Protein AF-A0A812XR56-F1 (afdb_monomer)

Sequence (295 aa):
PAEKQEEPEKKEDMKVDQEGEKKDGAAEEGGKEGDKKVEAQKEKEAKEEEEDNVDYLKELDEEIEKADNDVFEMEDVTDIGTGEPLFFNFGFEDWALLSLRFELHLLAHAFLHDCGDPERTGIYPDHLLFYYNRYYKKGLNPKNYGVEGVEARRELVALVRDSIVICPPKVIESMLSAELEDNDIFVKLTEEARRERLRRLDAGDESARLKFATGGAAAKAGAKAPVVIPGKGVGKGETVAQSLLQQQRQQQVRQQMQMATGAGGMPVRPWGPPPAAFGVPLAQQRAMMARQPWG

Nearest PDB structures (foldseek):
  8fky-assembly1_SS  TM=1.511E-01  e=8.562E+00  Homo sapiens

Foldseek 3Di:
DDDDDDDDDDDDDDDDDDDDDDDDDDDDDDPDPVVVVVVVVVVVVVVVVVVVVVVVVVVVVVVVVLLPDQLVPDPAQCCPPVNHGLCNVPDPLLVVLLCLLVLLQCLFVVCVVPPPDPVCNAAALVCVQVSSCVPVVDGDDLVQFVADDDCSSVVSQVSNCVFWDQDPVRHIDGPDDPDDPDSVVSVSSSSVLVSVLVVCVVVVNCVSDTDGDPDPDPPPPDDDDDDDDDDDDDDDDDDPVNVVVVVVVVVVVVVVVVVVPPDDDDDDDDDDDDDDDDDDDPPPVVVVVDDDDDD

Mean predicted aligned error: 20.46 Å

Radius of gyration: 39.61 Å; Cα contacts (8 Å, |Δi|>4): 154; chains: 1; bounding box: 82×95×98 Å

Organism: Symbiodinium pilosum (NCBI:txid2952)

Secondary structure (DSSP, 8-state):
------------------------------TTSSHHHHHHHHHHHHHHHHHHHHHHHHHHHHHHHHHHS-TTT-S-TT-SSSS--TTTT--HHHHHHHHHHHHHHHHHHHHHHH---TT--SB-GGGHHHHHHHHHSS---GGGGT--STTHHHHHHHTTTTTEEEETTTEEEESS-SS-S-SHHHHHHHHHHHHHHHHHHHTT-GGG-------------------------------HHHHHHHHHHHHHHHHHHHHTS----PPPPPP-PPPPPPPPPTTSSSSSS-S----

Solvent-accessible surface area (backbone atoms only — not comparable to full-atom values): 19356 Å² total; per-residue (Å²): 135,88,84,87,88,80,88,82,90,82,90,82,88,84,86,88,77,90,85,85,82,88,84,84,88,86,81,95,82,73,94,74,68,63,63,60,54,52,51,58,47,53,60,45,54,54,48,51,55,48,50,53,50,53,50,52,51,50,56,49,52,53,50,48,55,62,67,70,51,63,64,81,80,57,88,49,66,65,43,70,82,81,75,46,33,68,65,69,85,58,51,74,67,47,53,52,49,38,49,48,43,54,55,50,41,52,48,40,48,51,48,53,72,71,43,89,44,91,88,57,84,51,49,39,51,91,49,44,57,59,53,45,26,70,74,68,75,41,86,73,62,48,54,48,66,50,31,69,74,92,58,16,53,56,54,55,43,59,78,38,54,91,45,34,41,77,42,91,96,54,22,41,41,49,78,60,69,90,81,58,94,65,72,58,62,52,54,37,54,41,47,51,55,48,52,55,34,49,55,36,44,76,72,66,39,69,83,56,61,83,54,53,52,80,76,90,62,84,74,80,81,79,82,89,76,82,90,82,83,94,81,91,78,94,74,87,90,77,56,72,68,59,56,50,53,53,52,51,52,53,51,52,53,51,52,54,55,56,71,73,71,69,86,78,84,83,85,86,80,84,91,76,85,83,83,82,80,86,80,78,70,81,81,65,72,74,70,77,83,73,79,86,80,94,128

pLDDT: mean 72.11, std 23.44, range [27.34, 97.44]

Structure (mmCIF, N/CA/C/O backbone):
data_AF-A0A812XR56-F1
#
_entry.id   AF-A0A812XR56-F1
#
loop_
_atom_site.group_PDB
_atom_site.id
_atom_site.type_symbol
_atom_site.label_atom_id
_atom_site.label_alt_id
_atom_site.label_comp_id
_atom_site.label_asym_id
_atom_site.label_entity_id
_atom_site.label_seq_id
_atom_site.pdbx_PDB_ins_code
_atom_site.Cartn_x
_atom_site.Cartn_y
_atom_site.Cartn_z
_atom_site.occupancy
_atom_site.B_iso_or_equiv
_atom_site.auth_seq_id
_atom_site.auth_comp_id
_atom_site.auth_asym_id
_atom_site.auth_atom_id
_atom_site.pdbx_PDB_model_num
ATOM 1 N N . PRO A 1 1 ? -22.541 39.682 -52.373 1.00 37.91 1 PRO A N 1
ATOM 2 C CA . PRO A 1 1 ? -21.773 40.913 -52.058 1.00 37.91 1 PRO A CA 1
ATOM 3 C C . PRO A 1 1 ? -20.455 40.515 -51.363 1.00 37.91 1 PRO A C 1
ATOM 5 O O . PRO A 1 1 ? -20.509 40.096 -50.215 1.00 37.91 1 PRO A O 1
ATOM 8 N N . ALA A 1 2 ? -19.340 40.302 -52.083 1.00 34.22 2 ALA A N 1
ATOM 9 C CA . ALA A 1 2 ? -18.463 41.338 -52.682 1.00 34.22 2 ALA A CA 1
ATOM 10 C C . ALA A 1 2 ? -17.897 42.243 -51.559 1.00 34.22 2 ALA A C 1
ATOM 12 O O . ALA A 1 2 ? -18.701 42.718 -50.769 1.00 34.22 2 ALA A O 1
ATOM 13 N N . GLU A 1 3 ? -16.602 42.475 -51.316 1.00 37.53 3 GLU A N 1
ATOM 14 C CA . GLU A 1 3 ? -15.300 42.445 -52.025 1.00 37.53 3 GLU A CA 1
ATOM 15 C C . GLU A 1 3 ? -14.216 42.100 -50.962 1.00 37.53 3 GLU A C 1
ATOM 17 O O . GLU A 1 3 ? -14.468 42.287 -49.776 1.00 37.53 3 GLU A O 1
ATOM 22 N N . LYS A 1 4 ? -13.089 41.409 -51.196 1.00 35.25 4 LYS A N 1
ATOM 23 C CA . LYS A 1 4 ? -11.888 41.662 -52.025 1.00 35.25 4 LYS A CA 1
ATOM 24 C C . LYS A 1 4 ? -11.074 42.922 -51.647 1.00 35.25 4 LYS A C 1
ATOM 26 O O . LYS A 1 4 ? -11.650 43.990 -51.520 1.00 35.25 4 LYS A O 1
ATOM 31 N N . GLN A 1 5 ? -9.740 42.734 -51.644 1.00 30.91 5 GLN A N 1
ATOM 32 C CA . GLN A 1 5 ? -8.633 43.720 -51.728 1.00 30.91 5 GLN A CA 1
ATOM 33 C C . GLN A 1 5 ? -8.167 44.333 -50.388 1.00 30.91 5 GLN A C 1
ATOM 35 O O . GLN A 1 5 ? -8.983 44.579 -49.515 1.00 30.91 5 GLN A O 1
ATOM 40 N N . GLU A 1 6 ? -6.883 44.588 -50.110 1.00 33.78 6 GLU A N 1
ATOM 41 C CA . GLU A 1 6 ? -5.624 44.547 -50.878 1.00 33.78 6 GLU A CA 1
ATOM 42 C C . GLU A 1 6 ? -4.444 44.721 -49.887 1.00 33.78 6 GLU A C 1
ATOM 44 O O . GLU A 1 6 ? -4.596 45.402 -48.871 1.00 33.78 6 GLU A O 1
ATOM 49 N N . GLU A 1 7 ? -3.274 44.144 -50.185 1.00 36.84 7 GLU A N 1
ATOM 50 C CA . GLU A 1 7 ? -1.979 44.596 -49.637 1.00 36.84 7 GLU A CA 1
ATOM 51 C C . GLU A 1 7 ? -1.613 45.989 -50.184 1.00 36.84 7 GLU A C 1
ATOM 53 O O . GLU A 1 7 ? -2.115 46.397 -51.235 1.00 36.84 7 GLU A O 1
ATOM 58 N N . PRO A 1 8 ? -0.662 46.695 -49.545 1.00 38.81 8 PRO A N 1
ATOM 59 C CA . PRO A 1 8 ? 0.581 46.922 -50.289 1.00 38.81 8 PRO A CA 1
ATOM 60 C C . PRO A 1 8 ? 1.874 46.877 -49.455 1.00 38.81 8 PRO A C 1
ATOM 62 O O . PRO A 1 8 ? 1.950 47.367 -48.328 1.00 38.81 8 PRO A O 1
ATOM 65 N N . GLU A 1 9 ? 2.924 46.372 -50.105 1.00 32.66 9 GLU A N 1
ATOM 66 C CA . GLU A 1 9 ? 4.340 46.529 -49.764 1.00 32.66 9 GLU A CA 1
ATOM 67 C C . GLU A 1 9 ? 4.760 48.001 -49.588 1.00 32.66 9 GLU A C 1
ATOM 69 O O . GLU A 1 9 ? 4.360 48.877 -50.363 1.00 32.66 9 GLU A O 1
ATOM 74 N N . LYS A 1 10 ? 5.710 48.257 -48.677 1.00 33.47 10 LYS A N 1
ATOM 75 C CA . LYS A 1 10 ? 6.698 49.333 -48.844 1.00 33.47 10 LYS A CA 1
ATOM 76 C C . LYS A 1 10 ? 8.054 48.960 -48.245 1.00 33.47 10 LYS A C 1
ATOM 78 O O . LYS A 1 10 ? 8.165 48.548 -47.097 1.00 33.47 10 LYS A O 1
ATOM 83 N N . LYS A 1 11 ? 9.053 49.143 -49.104 1.00 29.11 11 LYS A N 1
ATOM 84 C CA . LYS A 1 11 ? 10.499 49.005 -48.938 1.00 29.11 11 LYS A CA 1
ATOM 85 C C . LYS A 1 11 ? 11.054 50.016 -47.931 1.00 29.11 11 LYS A C 1
ATOM 87 O O . LYS A 1 11 ? 10.677 51.183 -48.004 1.00 29.11 11 LYS A O 1
ATOM 92 N N . GLU A 1 12 ? 12.040 49.605 -47.140 1.00 33.38 12 GLU A N 1
ATOM 93 C CA . GLU A 1 12 ? 13.138 50.486 -46.736 1.00 33.38 12 GLU A CA 1
ATOM 94 C C . GLU A 1 12 ? 14.472 49.773 -46.974 1.00 33.38 12 GLU A C 1
ATOM 96 O O . GLU A 1 12 ? 14.746 48.697 -46.445 1.00 33.38 12 GLU A O 1
ATOM 101 N N . ASP A 1 13 ? 15.261 50.393 -47.846 1.00 29.64 13 ASP A N 1
ATOM 102 C CA . ASP A 1 13 ? 16.655 50.105 -48.125 1.00 29.64 13 ASP A CA 1
ATOM 103 C C . ASP A 1 13 ? 17.532 50.541 -46.941 1.00 29.64 13 ASP A C 1
ATOM 105 O O . ASP A 1 13 ? 17.429 51.681 -46.486 1.00 29.64 13 ASP A O 1
ATOM 109 N N . MET A 1 14 ? 18.509 49.723 -46.537 1.00 30.83 14 MET A N 1
ATOM 110 C CA . MET A 1 14 ? 19.795 50.283 -46.122 1.00 30.83 14 MET A CA 1
ATOM 111 C C . MET A 1 14 ? 20.960 49.374 -46.526 1.00 30.83 14 MET A C 1
ATOM 113 O O . MET A 1 14 ? 20.986 48.172 -46.282 1.00 30.83 14 MET A O 1
ATOM 117 N N . LYS A 1 15 ? 21.876 50.023 -47.237 1.00 34.44 15 LYS A N 1
ATOM 118 C CA . LYS A 1 15 ? 23.042 49.555 -47.988 1.00 34.44 15 LYS A CA 1
ATOM 119 C C . LYS A 1 15 ? 24.278 49.434 -47.077 1.00 34.44 15 LYS A C 1
ATOM 121 O O . LYS A 1 15 ? 24.243 50.000 -45.988 1.00 34.44 15 LYS A O 1
ATOM 126 N N . VAL A 1 16 ? 25.345 48.813 -47.613 1.00 30.03 16 VAL A N 1
ATOM 127 C CA . VAL A 1 16 ? 26.803 48.854 -47.273 1.00 30.03 16 VAL A CA 1
ATOM 128 C C . VAL A 1 16 ? 27.341 47.435 -47.030 1.00 30.03 16 VAL A C 1
ATOM 130 O O . VAL A 1 16 ? 26.792 46.736 -46.190 1.00 30.03 16 VAL A O 1
ATOM 133 N N . ASP A 1 17 ? 28.417 46.904 -47.616 1.00 32.50 17 ASP A N 1
ATOM 134 C CA . ASP A 1 17 ? 29.275 47.130 -48.799 1.00 32.50 17 ASP A CA 1
ATOM 135 C C . ASP A 1 17 ? 30.065 45.793 -48.954 1.00 32.50 17 ASP A C 1
ATOM 137 O O . ASP A 1 17 ? 30.386 45.153 -47.953 1.00 32.50 17 ASP A O 1
ATOM 141 N N . GLN A 1 18 ? 30.125 45.166 -50.140 1.00 29.34 18 GLN A N 1
ATOM 142 C CA . GLN A 1 18 ? 31.347 44.913 -50.949 1.00 29.34 18 GLN A CA 1
ATOM 143 C C . GLN A 1 18 ? 32.686 45.019 -50.177 1.00 29.34 18 GLN A C 1
ATOM 145 O O . GLN A 1 18 ? 32.925 46.001 -49.493 1.00 29.34 18 GLN A O 1
ATOM 150 N N . GLU A 1 19 ? 33.617 44.059 -50.205 1.00 29.70 19 GLU A N 1
ATOM 151 C CA . GLU A 1 19 ? 34.391 43.579 -51.362 1.00 29.70 19 GLU A CA 1
ATOM 152 C C . GLU A 1 19 ? 35.331 42.431 -50.910 1.00 29.70 19 GLU A C 1
ATOM 154 O O . GLU A 1 19 ? 35.754 42.393 -49.754 1.00 29.70 19 GLU A O 1
ATOM 159 N N . GLY A 1 20 ? 35.711 41.522 -51.815 1.00 27.34 20 GLY A N 1
ATOM 160 C CA . GLY A 1 20 ? 36.730 40.500 -51.542 1.00 27.34 20 GLY A CA 1
ATOM 161 C C . GLY A 1 20 ? 36.900 39.501 -52.687 1.00 27.34 20 GLY A C 1
ATOM 162 O O . GLY A 1 20 ? 36.159 38.534 -52.801 1.00 27.34 20 GLY A O 1
ATOM 163 N N . GLU A 1 21 ? 37.858 39.797 -53.554 1.00 32.06 21 GLU A N 1
ATOM 164 C CA . GLU A 1 21 ? 38.076 39.298 -54.912 1.00 32.06 21 GLU A CA 1
ATOM 165 C C . GLU A 1 21 ? 38.640 37.861 -55.038 1.00 32.06 21 GLU A C 1
ATOM 167 O O . GLU A 1 21 ? 39.231 37.293 -54.123 1.00 32.06 21 GLU A O 1
ATOM 172 N N . LYS A 1 22 ? 38.465 37.318 -56.250 1.00 34.84 22 LYS A N 1
ATOM 173 C CA . LYS A 1 22 ? 38.869 36.012 -56.800 1.00 34.84 22 LYS A CA 1
ATOM 174 C C . LYS A 1 22 ? 40.355 35.649 -56.648 1.00 34.84 22 LYS A C 1
ATOM 176 O O . LYS A 1 22 ? 41.229 36.504 -56.773 1.00 34.84 22 LYS A O 1
ATOM 181 N N . LYS A 1 23 ? 40.641 34.337 -56.684 1.00 31.22 23 LYS A N 1
ATOM 182 C CA . LYS A 1 23 ? 41.732 33.811 -57.525 1.00 31.22 23 LYS A CA 1
ATOM 183 C C . LYS A 1 23 ? 41.494 32.371 -57.989 1.00 31.22 23 LYS A C 1
ATOM 185 O O . LYS A 1 23 ? 41.204 31.488 -57.189 1.00 31.22 23 LYS A O 1
ATOM 190 N N . ASP A 1 24 ? 41.624 32.196 -59.300 1.00 31.41 24 ASP A N 1
ATOM 191 C CA . ASP A 1 24 ? 41.478 30.967 -60.075 1.00 31.41 24 ASP A CA 1
ATOM 192 C C . ASP A 1 24 ? 42.626 29.957 -59.875 1.00 31.41 24 ASP A C 1
ATOM 194 O O . ASP A 1 24 ? 43.788 30.345 -59.771 1.00 31.41 24 ASP A O 1
ATOM 198 N N . GLY A 1 25 ? 42.267 28.667 -59.951 1.00 29.70 25 GLY A N 1
ATOM 199 C CA . GLY A 1 25 ? 42.902 27.648 -60.802 1.00 29.70 25 GLY A CA 1
ATOM 200 C C . GLY A 1 25 ? 44.244 27.024 -60.391 1.00 29.70 25 GLY A C 1
ATOM 201 O O . GLY A 1 25 ? 45.277 27.677 -60.478 1.00 29.70 25 GLY A O 1
ATOM 202 N N . ALA A 1 26 ? 44.240 25.711 -60.106 1.00 28.66 26 ALA A N 1
ATOM 203 C CA . ALA A 1 26 ? 45.053 24.685 -60.795 1.00 28.66 26 ALA A CA 1
ATOM 204 C C . ALA A 1 26 ? 44.990 23.305 -60.097 1.00 28.66 26 ALA A C 1
ATOM 206 O O . ALA A 1 26 ? 44.944 23.227 -58.874 1.00 28.66 26 ALA A O 1
ATOM 207 N N . ALA A 1 27 ? 45.129 22.256 -60.918 1.00 30.61 27 ALA A N 1
ATOM 208 C CA . ALA A 1 27 ? 45.508 20.871 -60.603 1.00 30.61 27 ALA A CA 1
ATOM 209 C C . ALA A 1 27 ? 44.401 19.890 -60.162 1.00 30.61 27 ALA A C 1
ATOM 211 O O . ALA A 1 27 ? 44.170 19.611 -58.989 1.00 30.61 27 ALA A O 1
ATOM 212 N N . GLU A 1 28 ? 43.788 19.297 -61.183 1.00 43.34 28 GLU A N 1
ATOM 213 C CA . GLU A 1 28 ? 43.235 17.947 -61.190 1.00 43.34 28 GLU A CA 1
ATOM 214 C C . GLU A 1 28 ? 44.384 16.923 -61.050 1.00 43.34 28 GLU A C 1
ATOM 216 O O . GLU A 1 28 ? 45.187 16.782 -61.964 1.00 43.34 28 GLU A O 1
ATOM 221 N N . GLU A 1 29 ? 44.489 16.247 -59.901 1.00 42.03 29 GLU A N 1
ATOM 222 C CA . GLU A 1 29 ? 44.999 14.869 -59.750 1.00 42.03 29 GLU A CA 1
ATOM 223 C C . GLU A 1 29 ? 44.806 14.419 -58.285 1.00 42.03 29 GLU A C 1
ATOM 225 O O . GLU A 1 29 ? 45.402 14.980 -57.369 1.00 42.03 29 GLU A O 1
ATOM 230 N N . GLY A 1 30 ? 43.938 13.426 -58.042 1.00 36.16 30 GLY A N 1
ATOM 231 C CA . GLY A 1 30 ? 43.697 12.875 -56.692 1.00 36.16 30 GLY A CA 1
ATOM 232 C C . GLY A 1 30 ? 42.292 12.318 -56.409 1.00 36.16 30 GLY A C 1
ATOM 233 O O . GLY A 1 30 ? 41.922 12.132 -55.255 1.00 36.16 30 GLY A O 1
ATOM 234 N N . GLY A 1 31 ? 41.469 12.057 -57.428 1.00 44.69 31 GLY A N 1
ATOM 235 C CA . GLY A 1 31 ? 40.047 11.707 -57.275 1.00 44.69 31 GLY A CA 1
ATOM 236 C C . GLY A 1 31 ? 39.708 10.233 -57.001 1.00 44.69 31 GLY A C 1
ATOM 237 O O . GLY A 1 31 ? 38.703 9.762 -57.516 1.00 44.69 31 GLY A O 1
ATOM 238 N N . LYS A 1 32 ? 40.515 9.459 -56.258 1.00 45.75 32 LYS A N 1
ATOM 239 C CA . LYS A 1 32 ? 40.195 8.024 -56.033 1.00 45.75 32 LYS A CA 1
ATOM 240 C C . LYS A 1 32 ? 40.401 7.468 -54.623 1.00 45.75 32 LYS A C 1
ATOM 242 O O . LYS A 1 32 ? 40.011 6.330 -54.373 1.00 45.75 32 LYS A O 1
ATOM 247 N N . GLU A 1 33 ? 40.967 8.247 -53.704 1.00 40.12 33 GLU A N 1
ATOM 248 C CA . GLU A 1 33 ? 41.294 7.776 -52.345 1.00 40.12 33 GLU A CA 1
ATOM 249 C C . GLU A 1 33 ? 40.442 8.444 -51.245 1.00 40.12 33 GLU A C 1
ATOM 251 O O . GLU A 1 33 ? 40.258 7.872 -50.174 1.00 40.12 33 GLU A O 1
ATOM 256 N N . GLY A 1 34 ? 39.840 9.608 -51.529 1.00 38.69 34 GLY A N 1
ATOM 257 C CA . GLY A 1 34 ? 38.920 10.303 -50.616 1.00 38.69 34 GLY A CA 1
ATOM 258 C C . GLY A 1 34 ? 37.500 9.722 -50.586 1.00 38.69 34 GLY A C 1
ATOM 259 O O . GLY A 1 34 ? 36.909 9.632 -49.516 1.00 38.69 34 GLY A O 1
ATOM 260 N N . ASP A 1 35 ? 36.986 9.255 -51.727 1.00 48.25 35 ASP A N 1
ATOM 261 C CA . ASP A 1 35 ? 35.608 8.747 -51.870 1.00 48.25 35 ASP A CA 1
ATOM 262 C C . ASP A 1 35 ? 35.389 7.434 -51.093 1.00 48.25 35 ASP A C 1
ATOM 264 O O . ASP A 1 35 ? 34.446 7.286 -50.319 1.00 48.25 35 ASP A O 1
ATOM 268 N N . LYS A 1 36 ? 36.370 6.520 -51.159 1.00 52.16 36 LYS A N 1
ATOM 269 C CA . LYS A 1 36 ? 36.365 5.263 -50.388 1.00 52.16 36 LYS A CA 1
ATOM 270 C C . LYS A 1 36 ? 36.395 5.467 -48.876 1.00 52.16 36 LYS A C 1
ATOM 272 O O . LYS A 1 36 ? 35.918 4.609 -48.141 1.00 52.16 36 LYS A O 1
ATOM 277 N N . LYS A 1 37 ? 36.994 6.559 -48.394 1.00 53.69 37 LYS A N 1
ATOM 278 C CA . LYS A 1 37 ? 37.095 6.840 -46.956 1.00 53.69 37 LYS A CA 1
ATOM 279 C C . LYS A 1 37 ? 35.783 7.398 -46.402 1.00 53.69 37 LYS A C 1
ATOM 281 O O . LYS A 1 37 ? 35.457 7.113 -45.256 1.00 53.69 37 LYS A O 1
ATOM 286 N N . VAL A 1 38 ? 35.033 8.139 -47.220 1.00 58.12 38 VAL A N 1
ATOM 287 C CA . VAL A 1 38 ? 33.712 8.672 -46.866 1.00 58.12 38 VAL A CA 1
ATOM 288 C C . VAL A 1 38 ? 32.641 7.581 -46.957 1.00 58.12 38 VAL A C 1
ATOM 290 O O . VAL A 1 38 ? 31.853 7.458 -46.025 1.00 58.12 38 VAL A O 1
ATOM 293 N N . GLU A 1 39 ? 32.655 6.725 -47.988 1.00 60.69 39 GLU A N 1
ATOM 294 C CA . GLU A 1 39 ? 31.758 5.554 -48.049 1.00 60.69 39 GLU A CA 1
ATOM 295 C C . GLU A 1 39 ? 32.000 4.580 -46.889 1.00 60.69 39 GLU A C 1
ATOM 297 O O . GLU A 1 39 ? 31.051 4.188 -46.217 1.00 60.69 39 GLU A O 1
ATOM 302 N N . ALA A 1 40 ? 33.261 4.256 -46.579 1.00 60.72 40 ALA A N 1
ATOM 303 C CA . ALA A 1 40 ? 33.587 3.349 -45.475 1.00 60.72 40 ALA A CA 1
ATOM 304 C C . ALA A 1 40 ? 33.258 3.922 -44.085 1.00 60.72 40 ALA A C 1
ATOM 306 O O . ALA A 1 40 ? 33.132 3.160 -43.128 1.00 60.72 40 ALA A O 1
ATOM 307 N N . GLN A 1 41 ? 33.157 5.247 -43.946 1.00 62.31 41 GLN A N 1
ATOM 308 C CA . GLN A 1 41 ? 32.727 5.888 -42.703 1.00 62.31 41 GLN A CA 1
ATOM 309 C C . GLN A 1 41 ? 31.198 5.888 -42.586 1.00 62.31 41 GLN A C 1
ATOM 311 O O . GLN A 1 41 ? 30.673 5.537 -41.536 1.00 62.31 41 GLN A O 1
ATOM 316 N N . LYS A 1 42 ? 30.489 6.155 -43.687 1.00 66.06 42 LYS A N 1
ATOM 317 C CA . LYS A 1 42 ? 29.022 6.109 -43.748 1.00 66.06 42 LYS A CA 1
ATOM 318 C C . LYS A 1 42 ? 28.462 4.697 -43.550 1.00 66.06 42 LYS A C 1
ATOM 320 O O . LYS A 1 42 ? 27.429 4.521 -42.924 1.00 66.06 42 LYS A O 1
ATOM 325 N N . GLU A 1 43 ? 29.162 3.687 -44.062 1.00 65.62 43 GLU A N 1
ATOM 326 C CA . GLU A 1 43 ? 28.803 2.272 -43.906 1.00 65.62 43 GLU A CA 1
ATOM 327 C C . GLU A 1 43 ? 29.122 1.733 -42.497 1.00 65.62 43 GLU A C 1
ATOM 329 O O . GLU A 1 43 ? 28.548 0.733 -42.073 1.00 65.62 43 GLU A O 1
ATOM 334 N N . LYS A 1 44 ? 30.026 2.393 -41.758 1.00 65.25 44 LYS A N 1
ATOM 335 C CA . LYS A 1 44 ? 30.276 2.113 -40.336 1.00 65.25 44 LYS A CA 1
ATOM 336 C C . LYS A 1 44 ? 29.239 2.771 -39.434 1.00 65.25 44 LYS A C 1
ATOM 338 O O . LYS A 1 44 ? 28.693 2.076 -38.594 1.00 65.25 44 LYS A O 1
ATOM 343 N N . GLU A 1 45 ? 28.931 4.048 -39.660 1.00 63.56 45 GLU A N 1
ATOM 344 C CA . GLU A 1 45 ? 27.877 4.763 -38.922 1.00 63.56 45 GLU A CA 1
ATOM 345 C C . GLU A 1 45 ? 26.507 4.093 -39.122 1.00 63.56 45 GLU A C 1
ATOM 347 O O . GLU A 1 45 ? 25.783 3.891 -38.158 1.00 63.56 45 GLU A O 1
ATOM 352 N N . ALA A 1 46 ? 26.189 3.637 -40.341 1.00 70.31 46 ALA A N 1
ATOM 353 C CA . ALA A 1 46 ? 24.951 2.897 -40.600 1.00 70.31 46 ALA A CA 1
ATOM 354 C C . ALA A 1 46 ? 24.897 1.525 -39.899 1.00 70.31 46 ALA A C 1
ATOM 356 O O . ALA A 1 46 ? 23.814 1.069 -39.552 1.00 70.31 46 ALA A O 1
ATOM 357 N N . LYS A 1 47 ? 26.044 0.862 -39.693 1.00 68.88 47 LYS A N 1
ATOM 358 C CA . LYS A 1 47 ? 26.112 -0.411 -38.956 1.00 68.88 47 LYS A CA 1
ATOM 359 C C . LYS A 1 47 ? 26.043 -0.218 -37.445 1.00 68.88 47 LYS A C 1
ATOM 361 O O . LYS A 1 47 ? 25.415 -1.039 -36.795 1.00 68.88 47 LYS A O 1
ATOM 366 N N . GLU A 1 48 ? 26.657 0.839 -36.913 1.00 65.31 48 GLU A N 1
ATOM 367 C CA . GLU A 1 48 ? 26.512 1.220 -35.500 1.00 65.31 48 GLU A CA 1
ATOM 368 C C . GLU A 1 48 ? 25.058 1.613 -35.194 1.00 65.31 48 GLU A C 1
ATOM 370 O O . GLU A 1 48 ? 24.487 1.074 -34.257 1.00 65.31 48 GLU A O 1
ATOM 375 N N . GLU A 1 49 ? 24.401 2.428 -36.032 1.00 69.00 49 GLU A N 1
ATOM 376 C CA . GLU A 1 49 ? 22.971 2.745 -35.855 1.00 69.00 49 GLU A CA 1
ATOM 377 C C . GLU A 1 49 ? 22.062 1.506 -35.966 1.00 69.00 49 GLU A C 1
ATOM 379 O O . GLU A 1 49 ? 21.030 1.432 -35.297 1.00 69.00 49 GLU A O 1
ATOM 384 N N . GLU A 1 50 ? 22.395 0.532 -36.818 1.00 70.25 50 GLU A N 1
ATOM 385 C CA . GLU A 1 50 ? 21.627 -0.713 -36.945 1.00 70.25 50 GLU A CA 1
ATOM 386 C C . GLU A 1 50 ? 21.853 -1.648 -35.743 1.00 70.25 50 GLU A C 1
ATOM 388 O O . GLU A 1 50 ? 20.885 -2.215 -35.237 1.00 70.25 50 GLU A O 1
ATOM 393 N N . GLU A 1 51 ? 23.087 -1.770 -35.234 1.00 69.06 51 GLU A N 1
ATOM 394 C CA . GLU A 1 51 ? 23.382 -2.506 -33.994 1.00 69.06 51 GLU A CA 1
ATOM 395 C C . GLU A 1 51 ? 22.709 -1.863 -32.774 1.00 69.06 51 GLU A C 1
ATOM 397 O O . GLU A 1 51 ? 22.049 -2.580 -32.021 1.00 69.06 51 GLU A O 1
ATOM 402 N N . ASP A 1 52 ? 22.785 -0.538 -32.624 1.00 67.31 52 ASP A N 1
ATOM 403 C CA . ASP A 1 52 ? 22.153 0.203 -31.524 1.00 67.31 52 ASP A CA 1
ATOM 404 C C . ASP A 1 52 ? 20.619 0.047 -31.543 1.00 67.31 52 ASP A C 1
ATOM 406 O O . ASP A 1 52 ? 19.988 -0.139 -30.502 1.00 67.31 52 ASP A O 1
ATOM 410 N N . ASN A 1 53 ? 19.995 0.056 -32.729 1.00 75.50 53 ASN A N 1
ATOM 411 C CA . ASN A 1 53 ? 18.555 -0.195 -32.859 1.00 75.50 53 ASN A CA 1
ATOM 412 C C . ASN A 1 53 ? 18.174 -1.644 -32.519 1.00 75.50 53 ASN A C 1
ATOM 414 O O . ASN A 1 53 ? 17.115 -1.878 -31.938 1.00 75.50 53 ASN A O 1
ATOM 418 N N . VAL A 1 54 ? 19.001 -2.627 -32.891 1.00 76.38 54 VAL A N 1
ATOM 419 C CA . VAL A 1 54 ? 18.760 -4.041 -32.561 1.00 76.38 54 VAL A CA 1
ATOM 420 C C . VAL A 1 54 ? 18.924 -4.294 -31.062 1.00 76.38 54 VAL A C 1
ATOM 422 O O . VAL A 1 54 ? 18.191 -5.115 -30.514 1.00 76.38 54 VAL A O 1
ATOM 425 N N . ASP A 1 55 ? 19.859 -3.611 -30.404 1.00 80.38 55 ASP A N 1
ATOM 426 C CA . ASP A 1 55 ? 20.044 -3.687 -28.953 1.00 80.38 55 ASP A CA 1
ATOM 427 C C . ASP A 1 55 ? 18.840 -3.088 -28.213 1.00 80.38 55 ASP A C 1
ATOM 429 O O . ASP A 1 55 ? 18.231 -3.752 -27.378 1.00 80.38 55 ASP A O 1
ATOM 433 N N . TYR A 1 56 ? 18.392 -1.901 -28.636 1.00 77.50 56 TYR A N 1
ATOM 434 C CA . TYR A 1 56 ? 17.210 -1.245 -28.074 1.00 77.50 56 TYR A CA 1
ATOM 435 C C . TYR A 1 56 ? 15.924 -2.067 -28.242 1.00 77.50 56 TYR A C 1
ATOM 437 O O . TYR A 1 56 ? 15.104 -2.145 -27.330 1.00 77.50 56 TYR A O 1
ATOM 445 N N . LEU A 1 57 ? 15.732 -2.705 -29.403 1.00 79.94 57 LEU A N 1
ATOM 446 C CA . LEU A 1 57 ? 14.573 -3.570 -29.635 1.00 79.94 57 LEU A CA 1
ATOM 447 C C . LEU A 1 57 ? 14.583 -4.807 -28.733 1.00 79.94 57 LEU A C 1
ATOM 449 O O . LEU A 1 57 ? 13.528 -5.197 -28.249 1.00 79.94 57 LEU A O 1
ATOM 453 N N . LYS A 1 58 ? 15.754 -5.402 -28.476 1.00 80.00 58 LYS A N 1
ATOM 454 C CA . LYS A 1 58 ? 15.865 -6.539 -27.551 1.00 80.00 58 LYS A CA 1
ATOM 455 C C . LYS A 1 58 ? 15.591 -6.128 -26.112 1.00 80.00 58 LYS A C 1
ATOM 457 O O . LYS A 1 58 ? 14.871 -6.838 -25.424 1.00 80.00 58 LYS A O 1
ATOM 462 N N . GLU A 1 59 ? 16.132 -4.993 -25.675 1.00 77.06 59 GLU A N 1
ATOM 463 C CA . GLU A 1 59 ? 15.871 -4.463 -24.334 1.00 77.06 59 GLU A CA 1
ATOM 464 C C . GLU A 1 59 ? 14.371 -4.193 -24.140 1.00 77.06 59 GLU A C 1
ATOM 466 O O . GLU A 1 59 ? 13.791 -4.581 -23.127 1.00 77.06 59 GLU A O 1
ATOM 471 N N . LEU A 1 60 ? 13.713 -3.626 -25.157 1.00 75.62 60 LEU A N 1
ATOM 472 C CA . LEU A 1 60 ? 12.272 -3.392 -25.141 1.00 75.62 60 LEU A CA 1
ATOM 473 C C . LEU A 1 60 ? 11.458 -4.697 -25.134 1.00 75.62 60 LEU A C 1
ATOM 475 O O . LEU A 1 60 ? 10.483 -4.795 -24.391 1.00 75.62 60 LEU A O 1
ATOM 479 N N . ASP A 1 61 ? 11.843 -5.695 -25.932 1.00 75.69 61 ASP A N 1
ATOM 480 C CA . ASP A 1 61 ? 11.183 -7.007 -25.948 1.00 75.69 61 ASP A CA 1
ATOM 481 C C . ASP A 1 61 ? 11.308 -7.704 -24.577 1.00 75.69 61 ASP A C 1
ATOM 483 O O . ASP A 1 61 ? 10.317 -8.214 -24.052 1.00 75.69 61 ASP A O 1
ATOM 487 N N . GLU A 1 62 ? 12.485 -7.656 -23.943 1.00 76.06 62 GLU A N 1
ATOM 488 C CA . GLU A 1 62 ? 12.703 -8.194 -22.592 1.00 76.06 62 GLU A CA 1
ATOM 489 C C . GLU A 1 62 ? 11.875 -7.452 -21.526 1.00 76.06 62 GLU A C 1
ATOM 491 O O . GLU A 1 62 ? 11.340 -8.073 -20.603 1.00 76.06 62 GLU A O 1
ATOM 496 N N . GLU A 1 63 ? 11.729 -6.128 -21.637 1.00 71.44 63 GLU A N 1
ATOM 497 C CA . GLU A 1 63 ? 10.862 -5.343 -20.750 1.00 71.44 63 GLU A CA 1
ATOM 498 C C . GLU A 1 63 ? 9.379 -5.693 -20.918 1.00 71.44 63 GLU A C 1
ATOM 500 O O . GLU A 1 63 ? 8.657 -5.792 -19.919 1.00 71.44 63 GLU A O 1
ATOM 505 N N . ILE A 1 64 ? 8.927 -5.916 -22.156 1.00 72.06 64 ILE A N 1
ATOM 506 C CA . ILE A 1 64 ? 7.550 -6.329 -22.455 1.00 72.06 64 ILE A CA 1
ATOM 507 C C . ILE A 1 64 ? 7.279 -7.716 -21.870 1.00 72.06 64 ILE A C 1
ATOM 509 O O . ILE A 1 64 ? 6.288 -7.887 -21.162 1.00 72.06 64 ILE A O 1
ATOM 513 N N . GLU A 1 65 ? 8.176 -8.684 -22.072 1.00 73.31 65 GLU A N 1
ATOM 514 C CA . GLU A 1 65 ? 8.033 -10.023 -21.488 1.00 73.31 65 GLU A CA 1
ATOM 515 C C . GLU A 1 65 ? 7.990 -9.971 -19.950 1.00 73.31 65 GLU A C 1
ATOM 517 O O . GLU A 1 65 ? 7.143 -10.610 -19.320 1.00 73.31 65 GLU A O 1
ATOM 522 N N . LYS A 1 66 ? 8.837 -9.147 -19.315 1.00 70.31 66 LYS A N 1
ATOM 523 C CA . LYS A 1 66 ? 8.802 -8.939 -17.855 1.00 70.31 66 LYS A CA 1
ATOM 524 C C . LYS A 1 66 ? 7.486 -8.317 -17.379 1.00 70.31 66 LYS A C 1
ATOM 526 O O . LYS A 1 66 ? 7.032 -8.634 -16.272 1.00 70.31 66 LYS A O 1
ATOM 531 N N . ALA A 1 67 ? 6.899 -7.419 -18.169 1.00 69.38 67 ALA A N 1
ATOM 532 C CA . ALA A 1 67 ? 5.637 -6.758 -17.855 1.00 69.38 67 ALA A CA 1
ATOM 533 C C . ALA A 1 67 ? 4.424 -7.685 -18.031 1.00 69.38 67 ALA A C 1
ATOM 535 O O . ALA A 1 67 ? 3.496 -7.608 -17.220 1.00 69.38 67 ALA A O 1
ATOM 536 N N . ASP A 1 68 ? 4.463 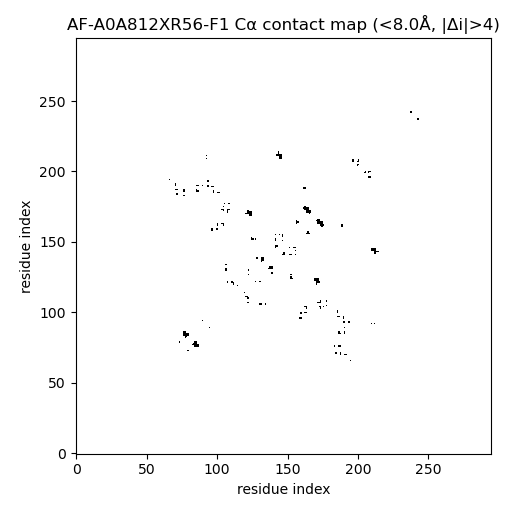-8.568 -19.032 1.00 70.81 68 ASP A N 1
ATOM 537 C CA . ASP A 1 68 ? 3.401 -9.528 -19.352 1.00 70.81 68 ASP A CA 1
ATOM 538 C C . ASP A 1 68 ? 3.401 -10.765 -18.438 1.00 70.81 68 ASP A C 1
ATOM 540 O O . ASP A 1 68 ? 2.381 -11.448 -18.330 1.00 70.81 68 ASP A O 1
ATOM 544 N N . ASN A 1 69 ? 4.502 -11.037 -17.729 1.00 80.50 69 ASN A N 1
ATOM 545 C CA . ASN A 1 69 ? 4.552 -12.103 -16.727 1.00 80.50 69 ASN A CA 1
ATOM 546 C C . ASN A 1 69 ? 3.538 -11.861 -15.597 1.00 80.50 69 ASN A C 1
ATOM 548 O O . ASN A 1 69 ? 3.622 -10.850 -14.887 1.00 80.50 69 ASN A O 1
ATOM 552 N N . ASP A 1 70 ? 2.629 -12.821 -15.386 1.00 86.81 70 ASP A N 1
ATOM 553 C CA . ASP A 1 70 ? 1.650 -12.782 -14.297 1.00 86.81 70 ASP A CA 1
ATOM 554 C C . ASP A 1 70 ? 2.352 -12.912 -12.936 1.00 86.81 70 ASP A C 1
ATOM 556 O O . ASP A 1 70 ? 2.943 -13.936 -12.584 1.00 86.81 70 ASP A O 1
ATOM 560 N N . VAL A 1 71 ? 2.262 -11.841 -12.149 1.00 90.31 71 VAL A N 1
ATOM 561 C CA . VAL A 1 71 ? 2.875 -11.710 -10.824 1.00 90.31 71 VAL A CA 1
ATOM 562 C C . VAL A 1 71 ? 2.353 -12.766 -9.840 1.00 90.31 71 VAL A C 1
ATOM 564 O O . VAL A 1 71 ? 3.068 -13.165 -8.917 1.00 90.31 71 VAL A O 1
ATOM 567 N N . PHE A 1 72 ? 1.110 -13.225 -10.003 1.00 90.31 72 PHE A N 1
ATOM 568 C CA . PHE A 1 7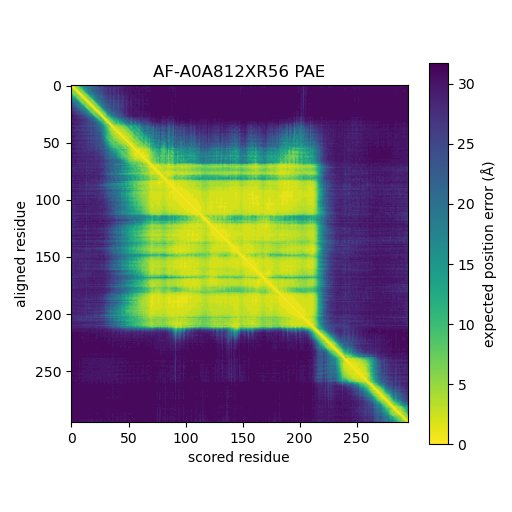2 ? 0.482 -14.141 -9.053 1.00 90.31 72 PHE A CA 1
ATOM 569 C C . PHE A 1 72 ? 0.834 -15.606 -9.301 1.00 90.31 72 PHE A C 1
ATOM 571 O O . PHE A 1 72 ? 0.889 -16.369 -8.332 1.00 90.31 72 PHE A O 1
ATOM 578 N N . GLU A 1 73 ? 1.132 -15.975 -10.548 1.00 89.19 73 GLU A N 1
ATOM 579 C CA . GLU A 1 73 ? 1.533 -17.336 -10.933 1.00 89.19 73 GLU A CA 1
ATOM 580 C C . GLU A 1 73 ? 2.971 -17.681 -10.514 1.00 89.19 73 GLU A C 1
ATOM 582 O O . GLU A 1 73 ? 3.348 -18.850 -10.479 1.00 89.19 73 GLU A O 1
ATOM 587 N N . MET A 1 74 ? 3.773 -16.682 -10.145 1.00 86.81 74 MET A N 1
ATOM 588 C CA . MET A 1 74 ? 5.166 -16.869 -9.743 1.00 86.81 74 MET A CA 1
ATOM 589 C C . MET A 1 74 ? 5.302 -17.603 -8.402 1.00 86.81 74 MET A C 1
ATOM 591 O O . MET A 1 74 ? 4.761 -17.154 -7.392 1.00 86.81 74 MET A O 1
ATOM 595 N N . GLU A 1 75 ? 6.061 -18.699 -8.363 1.00 87.00 75 GLU A N 1
ATOM 596 C CA . GLU A 1 75 ? 6.276 -19.481 -7.133 1.00 87.00 75 GLU A CA 1
ATOM 597 C C . GLU A 1 75 ? 7.332 -18.867 -6.198 1.00 87.00 75 GLU A C 1
ATOM 599 O O . GLU A 1 75 ? 7.139 -18.887 -4.987 1.00 87.00 75 GLU A O 1
ATOM 604 N N . ASP A 1 76 ? 8.416 -18.297 -6.738 1.00 90.25 76 ASP A N 1
ATOM 605 C CA . ASP A 1 76 ? 9.519 -17.717 -5.958 1.00 90.25 76 ASP A CA 1
ATOM 606 C C . ASP A 1 76 ? 9.661 -16.217 -6.240 1.00 90.25 76 ASP A C 1
ATOM 608 O O . ASP A 1 76 ? 10.054 -15.797 -7.326 1.00 90.25 76 ASP A O 1
ATOM 612 N N . VAL A 1 77 ? 9.370 -15.379 -5.244 1.00 92.44 77 VAL A N 1
ATOM 613 C CA . VAL A 1 77 ? 9.502 -13.917 -5.374 1.00 92.44 77 VAL A CA 1
ATOM 614 C C . VAL A 1 77 ? 10.955 -13.434 -5.399 1.00 92.44 77 VAL A C 1
ATOM 616 O O . VAL A 1 77 ? 11.199 -12.244 -5.610 1.00 92.44 77 VAL A O 1
ATOM 619 N N . THR A 1 78 ? 11.925 -14.313 -5.146 1.00 93.56 78 THR A N 1
ATOM 620 C CA . THR A 1 78 ? 13.354 -13.985 -5.142 1.00 93.56 78 THR A CA 1
ATOM 621 C C . THR A 1 78 ? 14.057 -14.270 -6.465 1.00 93.56 78 THR A C 1
ATOM 623 O O . THR A 1 78 ? 15.157 -13.754 -6.665 1.00 93.56 78 THR A O 1
ATOM 626 N N . ASP A 1 79 ? 13.408 -14.992 -7.381 1.00 90.38 79 ASP A N 1
ATOM 627 C CA . ASP A 1 79 ? 13.916 -15.264 -8.723 1.00 90.38 79 ASP A CA 1
ATOM 628 C C . ASP A 1 79 ? 12.771 -15.309 -9.745 1.00 90.38 79 ASP A C 1
ATOM 630 O O . ASP A 1 79 ? 12.013 -16.273 -9.826 1.00 90.38 79 ASP A O 1
ATOM 634 N N . ILE A 1 80 ? 12.677 -14.265 -10.572 1.00 84.56 80 ILE A N 1
ATOM 635 C CA . ILE A 1 80 ? 11.671 -14.160 -11.638 1.00 84.56 80 ILE A CA 1
ATOM 636 C C . ILE A 1 80 ? 12.032 -14.949 -12.911 1.00 84.56 80 ILE A C 1
ATOM 638 O O . ILE A 1 80 ? 11.398 -14.767 -13.949 1.00 84.56 80 ILE A O 1
ATOM 642 N N . GLY A 1 81 ? 13.068 -15.792 -12.863 1.00 80.12 81 GLY A N 1
ATOM 643 C CA . GLY A 1 81 ? 13.610 -16.545 -13.998 1.00 80.12 81 GLY A CA 1
ATOM 644 C C . GLY A 1 81 ? 14.811 -15.872 -14.669 1.00 80.12 81 GLY A C 1
ATOM 645 O O . GLY A 1 81 ? 15.523 -16.515 -15.441 1.00 80.12 81 GLY A O 1
ATOM 646 N N . THR A 1 82 ? 15.078 -14.602 -14.347 1.00 79.06 82 THR A N 1
ATOM 647 C CA . THR A 1 82 ? 16.276 -13.855 -14.770 1.00 79.06 82 THR A CA 1
ATOM 648 C C . THR A 1 82 ? 17.358 -13.798 -13.684 1.00 79.06 82 THR A C 1
ATOM 650 O O . THR A 1 82 ? 18.409 -13.196 -13.904 1.00 79.06 82 THR A O 1
ATOM 653 N N . GLY A 1 83 ? 17.130 -14.409 -12.513 1.00 82.50 83 GLY A N 1
ATOM 654 C CA . GLY A 1 83 ? 17.993 -14.286 -11.333 1.00 82.50 83 GLY A CA 1
ATOM 655 C C . GLY A 1 83 ? 17.773 -13.000 -10.527 1.00 82.50 83 GLY A C 1
ATOM 656 O O . GLY A 1 83 ? 18.511 -12.739 -9.574 1.00 82.50 83 GLY A O 1
ATOM 657 N N . GLU A 1 84 ? 16.785 -12.185 -10.902 1.00 89.94 84 GLU A N 1
ATOM 658 C CA . GLU A 1 84 ? 16.391 -10.966 -10.192 1.00 89.94 84 GLU A CA 1
ATOM 659 C C . GLU A 1 84 ? 15.149 -11.233 -9.325 1.00 89.94 84 GLU A C 1
ATOM 661 O O . GLU A 1 84 ? 14.248 -11.954 -9.755 1.00 89.94 84 GLU A O 1
ATOM 666 N N . PRO A 1 85 ? 15.044 -10.644 -8.121 1.00 93.88 85 PRO A N 1
ATOM 667 C CA . PRO A 1 85 ? 13.833 -10.750 -7.318 1.00 93.88 85 PRO A CA 1
ATOM 668 C C . PRO A 1 85 ? 12.703 -9.887 -7.887 1.00 93.88 85 PRO A C 1
ATOM 670 O O . PRO A 1 85 ? 12.934 -8.824 -8.461 1.00 93.88 85 PRO A O 1
ATOM 673 N N . LEU A 1 86 ? 11.456 -10.267 -7.616 1.00 92.62 86 LEU A N 1
ATOM 674 C CA . LEU A 1 86 ? 10.256 -9.542 -8.050 1.00 92.62 86 LEU A CA 1
ATOM 675 C C . LEU A 1 86 ? 10.243 -8.076 -7.581 1.00 92.62 86 LEU A C 1
ATOM 677 O O . LEU A 1 86 ? 9.757 -7.183 -8.269 1.00 92.62 86 LEU A O 1
ATOM 681 N N . PHE A 1 87 ? 10.820 -7.819 -6.409 1.00 94.31 87 PHE A N 1
ATOM 682 C CA . PHE A 1 87 ? 10.920 -6.496 -5.794 1.00 94.31 87 PHE A CA 1
ATOM 683 C C . PHE A 1 87 ? 12.194 -5.727 -6.181 1.00 94.31 87 PHE A C 1
ATOM 685 O O . PHE A 1 87 ? 12.528 -4.734 -5.533 1.00 94.31 87 PHE A O 1
ATOM 692 N N . PHE A 1 88 ? 12.925 -6.160 -7.214 1.00 94.25 88 PHE A N 1
ATOM 693 C CA . PHE A 1 88 ? 14.170 -5.517 -7.650 1.00 94.25 88 PHE A CA 1
ATOM 694 C C . PHE A 1 88 ? 13.992 -4.018 -7.943 1.00 94.25 88 PHE A C 1
ATOM 696 O O . PHE A 1 88 ? 14.797 -3.197 -7.507 1.00 94.25 88 PHE A O 1
ATOM 703 N N . ASN A 1 89 ? 12.882 -3.651 -8.592 1.00 92.75 89 ASN A N 1
ATOM 704 C CA . ASN A 1 89 ? 12.564 -2.274 -8.982 1.00 92.75 89 ASN A CA 1
ATOM 705 C C . ASN A 1 89 ? 11.769 -1.484 -7.922 1.00 92.75 89 ASN A C 1
ATOM 707 O O . ASN A 1 89 ? 11.168 -0.456 -8.244 1.00 92.75 89 ASN A O 1
ATOM 711 N N . PHE A 1 90 ? 11.716 -1.947 -6.668 1.00 95.94 90 PHE A N 1
ATOM 712 C CA . PHE A 1 90 ? 10.965 -1.250 -5.620 1.00 95.94 90 PHE A CA 1
ATOM 713 C C . PHE A 1 90 ? 11.639 0.060 -5.209 1.00 95.94 90 PHE A C 1
ATOM 715 O O . PHE A 1 90 ? 12.771 0.085 -4.716 1.00 95.94 90 PHE A O 1
ATOM 722 N N . GLY A 1 91 ? 10.883 1.151 -5.327 1.00 94.88 91 GLY A N 1
ATOM 723 C CA . GLY A 1 91 ? 11.236 2.444 -4.763 1.00 94.88 91 GLY A CA 1
ATOM 724 C C . GLY A 1 91 ? 10.924 2.537 -3.270 1.00 94.88 91 GLY A C 1
ATOM 725 O O . GLY A 1 91 ? 10.344 1.641 -2.653 1.00 94.88 91 GLY A O 1
ATOM 726 N N . PHE A 1 92 ? 11.273 3.677 -2.672 1.00 94.56 92 PHE A N 1
ATOM 727 C CA . PHE A 1 92 ? 10.941 3.972 -1.275 1.00 94.56 92 PHE A CA 1
ATOM 728 C C . PHE A 1 92 ? 9.432 3.865 -1.014 1.00 94.56 92 PHE A C 1
ATOM 730 O O . PHE A 1 92 ? 9.005 3.327 0.010 1.00 94.56 92 PHE A O 1
ATOM 737 N N . GLU A 1 93 ? 8.628 4.372 -1.944 1.00 95.00 93 GLU A N 1
ATOM 738 C CA . GLU A 1 93 ? 7.177 4.369 -1.863 1.00 95.00 93 GLU A CA 1
ATOM 739 C C . GLU A 1 93 ? 6.608 2.948 -1.874 1.00 95.00 93 GLU A C 1
ATOM 741 O O . GLU A 1 93 ? 5.687 2.657 -1.110 1.00 95.00 93 GLU A O 1
ATOM 746 N N . ASP A 1 94 ? 7.186 2.055 -2.679 1.00 96.56 94 ASP A N 1
ATOM 747 C CA . ASP A 1 94 ? 6.758 0.659 -2.772 1.00 96.56 94 ASP A CA 1
ATOM 748 C C . ASP A 1 94 ? 7.066 -0.087 -1.468 1.00 96.56 94 ASP A C 1
ATOM 750 O O . ASP A 1 94 ? 6.183 -0.736 -0.909 1.00 96.56 94 ASP A O 1
ATOM 754 N N . TRP A 1 95 ? 8.258 0.107 -0.891 1.00 96.62 95 TRP A N 1
ATOM 755 C CA . TRP A 1 95 ? 8.607 -0.444 0.427 1.00 96.62 95 TRP A CA 1
ATOM 756 C C . TRP A 1 95 ? 7.707 0.073 1.552 1.00 96.62 95 TRP A C 1
ATOM 758 O O . TRP A 1 95 ? 7.323 -0.677 2.459 1.00 96.62 95 TRP A O 1
ATOM 768 N N . ALA A 1 96 ? 7.356 1.358 1.511 1.00 95.88 96 ALA A N 1
ATOM 769 C CA . ALA A 1 96 ? 6.450 1.956 2.480 1.00 95.88 96 ALA A CA 1
ATOM 770 C C . ALA A 1 96 ? 5.020 1.403 2.339 1.00 95.88 96 ALA A C 1
ATOM 772 O O . ALA A 1 96 ? 4.386 1.105 3.353 1.00 95.88 96 ALA A O 1
ATOM 773 N N . LEU A 1 97 ? 4.523 1.206 1.113 1.00 96.56 97 LEU A N 1
ATOM 774 C CA . LEU A 1 97 ? 3.216 0.590 0.875 1.00 96.56 97 LEU A CA 1
ATOM 775 C C . LEU A 1 97 ? 3.198 -0.897 1.244 1.00 96.56 97 LEU A C 1
ATOM 777 O O . LEU A 1 97 ? 2.245 -1.332 1.884 1.00 96.56 97 LEU A O 1
ATOM 781 N N . LEU A 1 98 ? 4.251 -1.655 0.928 1.00 97.44 98 LEU A N 1
ATOM 782 C CA . LEU A 1 98 ? 4.409 -3.049 1.357 1.00 97.44 98 LEU A CA 1
ATOM 783 C C . LEU A 1 98 ? 4.311 -3.166 2.882 1.00 97.44 98 LEU A C 1
ATOM 785 O O . LEU A 1 98 ? 3.529 -3.959 3.408 1.00 97.44 98 LEU A O 1
ATOM 789 N N . SER A 1 99 ? 5.067 -2.323 3.590 1.00 96.00 99 SER A N 1
ATOM 790 C CA . SER A 1 99 ? 5.048 -2.278 5.054 1.00 96.00 99 SER A CA 1
ATOM 791 C C . SER A 1 99 ? 3.651 -1.952 5.579 1.00 96.00 99 SER A C 1
ATOM 793 O O . SER A 1 99 ? 3.175 -2.603 6.505 1.00 96.00 99 SER A O 1
ATOM 795 N N . LEU A 1 100 ? 2.969 -0.977 4.967 1.00 96.69 100 LEU A N 1
ATOM 796 C CA . LEU A 1 100 ? 1.612 -0.595 5.346 1.00 96.69 100 LEU A CA 1
ATOM 797 C C . LEU A 1 100 ? 0.615 -1.749 5.151 1.00 96.69 100 LEU A C 1
ATOM 799 O O . LEU A 1 100 ? -0.183 -1.996 6.053 1.00 96.69 100 LEU A O 1
ATOM 803 N N . ARG A 1 101 ? 0.674 -2.475 4.023 1.00 96.81 101 ARG A N 1
ATOM 804 C CA . ARG A 1 101 ? -0.175 -3.656 3.763 1.00 96.81 101 ARG A CA 1
ATOM 805 C C . ARG A 1 101 ? -0.021 -4.692 4.867 1.00 96.81 101 ARG A C 1
ATOM 807 O O . ARG A 1 101 ? -1.005 -5.092 5.487 1.00 96.81 101 ARG A O 1
ATOM 814 N N . PHE A 1 102 ? 1.223 -5.074 5.139 1.00 96.44 102 PHE A N 1
ATOM 815 C CA . PHE A 1 102 ? 1.540 -6.109 6.113 1.00 96.44 102 PHE A CA 1
ATOM 816 C C . PHE A 1 102 ? 1.146 -5.701 7.540 1.00 96.44 102 PHE A C 1
ATOM 818 O O . PHE A 1 102 ? 0.462 -6.442 8.247 1.00 96.44 102 PHE A O 1
ATOM 825 N N . GLU A 1 103 ? 1.510 -4.485 7.960 1.00 96.00 103 GLU A N 1
ATOM 826 C CA . GLU A 1 103 ? 1.198 -3.980 9.299 1.00 96.00 103 GLU A CA 1
ATOM 827 C C . GLU A 1 103 ? -0.320 -3.837 9.523 1.00 96.00 103 GLU A C 1
ATOM 829 O O . GLU A 1 103 ? -0.811 -4.126 10.618 1.00 96.00 103 GLU A O 1
ATOM 834 N N . LEU A 1 104 ? -1.087 -3.396 8.520 1.00 96.69 104 LEU A N 1
ATOM 835 C CA . LEU A 1 104 ? -2.543 -3.281 8.647 1.00 96.69 104 LEU A CA 1
ATOM 836 C C . LEU A 1 104 ? -3.245 -4.640 8.623 1.00 96.69 104 LEU A C 1
ATOM 838 O O . LEU A 1 104 ? -4.202 -4.825 9.374 1.00 96.69 104 LEU A O 1
ATOM 842 N N . HIS A 1 105 ? -2.753 -5.587 7.823 1.00 96.31 105 HIS A N 1
ATOM 843 C CA . HIS A 1 105 ? -3.252 -6.961 7.800 1.00 96.31 105 HIS A CA 1
ATOM 844 C C . HIS A 1 105 ? -3.117 -7.622 9.174 1.00 96.31 105 HIS A C 1
ATOM 846 O O . HIS A 1 105 ? -4.109 -8.067 9.756 1.00 96.31 105 HIS A O 1
ATOM 852 N N . LEU A 1 106 ? -1.910 -7.586 9.742 1.00 95.31 106 LEU A N 1
ATOM 853 C CA . LEU A 1 106 ? -1.656 -8.113 11.079 1.00 95.31 106 LEU A CA 1
ATOM 854 C C . LEU A 1 106 ? -2.492 -7.400 12.144 1.00 95.31 106 LEU A C 1
ATOM 856 O O . LEU A 1 106 ? -3.013 -8.046 13.047 1.00 95.31 106 LEU A O 1
ATOM 860 N N . LEU A 1 107 ? -2.652 -6.078 12.042 1.00 96.06 107 LEU A N 1
ATOM 861 C CA . LEU A 1 107 ? -3.438 -5.308 13.004 1.00 96.06 107 LEU A CA 1
ATOM 862 C C . LEU A 1 107 ? -4.921 -5.698 12.986 1.00 96.06 107 LEU A C 1
ATOM 864 O O . LEU A 1 107 ? -5.526 -5.800 14.053 1.00 96.06 107 LEU A O 1
ATOM 868 N N . ALA A 1 108 ? -5.504 -5.895 11.800 1.00 95.19 108 ALA A N 1
ATOM 869 C CA . ALA A 1 108 ? -6.904 -6.283 11.655 1.00 95.19 108 ALA A CA 1
ATOM 870 C C . ALA A 1 108 ? -7.171 -7.643 12.318 1.00 95.19 108 ALA A C 1
ATOM 872 O O . ALA A 1 108 ? -8.089 -7.763 13.132 1.00 95.19 108 ALA A O 1
ATOM 873 N N . HIS A 1 109 ? -6.313 -8.631 12.051 1.00 94.75 109 HIS A N 1
ATOM 874 C CA . HIS A 1 109 ? -6.443 -9.975 12.620 1.00 94.75 109 HIS A CA 1
ATOM 875 C C . HIS A 1 109 ? -6.111 -10.026 14.111 1.00 94.75 109 HIS A C 1
ATOM 877 O O . HIS A 1 109 ? -6.864 -10.615 14.885 1.00 94.75 109 HIS A O 1
ATOM 883 N N . ALA A 1 110 ? -5.048 -9.350 14.551 1.00 94.44 110 ALA A N 1
ATOM 884 C CA . ALA A 1 110 ? -4.684 -9.286 15.967 1.00 94.44 110 ALA A CA 1
ATOM 885 C C . ALA A 1 110 ? -5.772 -8.605 16.807 1.00 94.44 110 ALA A C 1
ATOM 887 O O . ALA A 1 110 ? -6.066 -9.035 17.921 1.00 94.44 110 ALA A O 1
ATOM 888 N N . PHE A 1 111 ? -6.414 -7.566 16.264 1.00 94.62 111 PHE A N 1
ATOM 889 C CA . PHE A 1 111 ? -7.543 -6.934 16.928 1.00 94.62 111 PHE A CA 1
ATOM 890 C C . PHE A 1 111 ? -8.710 -7.898 17.103 1.00 94.62 111 PHE A C 1
ATOM 892 O O . PHE A 1 111 ? -9.241 -7.971 18.203 1.00 94.62 111 PHE A O 1
ATOM 899 N N . LEU A 1 112 ? -9.101 -8.636 16.061 1.00 92.25 112 LEU A N 1
ATOM 900 C CA . LEU A 1 112 ? -10.195 -9.608 16.153 1.00 92.25 112 LEU A CA 1
ATOM 901 C C . LEU A 1 112 ? -9.874 -10.737 17.132 1.00 92.25 112 LEU A C 1
ATOM 903 O O . LEU A 1 112 ? -10.729 -11.116 17.925 1.00 92.25 112 LEU A O 1
ATOM 907 N N . HIS A 1 113 ? -8.633 -11.220 17.117 1.00 91.31 113 HIS A N 1
ATOM 908 C CA . HIS A 1 113 ? -8.165 -12.256 18.029 1.00 91.31 113 HIS A CA 1
ATOM 909 C C . HIS A 1 113 ? -8.224 -11.811 19.501 1.00 91.31 113 HIS A C 1
ATOM 911 O O . HIS A 1 113 ? -8.670 -12.559 20.369 1.00 91.31 113 HIS A O 1
ATOM 917 N N . ASP A 1 114 ? -7.803 -10.580 19.795 1.00 92.31 114 ASP A N 1
ATOM 918 C CA . ASP A 1 114 ? -7.786 -10.054 21.165 1.00 92.31 114 ASP A CA 1
ATOM 919 C C . ASP A 1 114 ? -9.145 -9.495 21.609 1.00 92.31 114 ASP A C 1
ATOM 921 O O . ASP A 1 114 ? -9.403 -9.300 22.805 1.00 92.31 114 ASP A O 1
ATOM 925 N N . CYS A 1 115 ? -10.015 -9.182 20.651 1.00 87.00 115 CYS A N 1
ATOM 926 C CA . CYS A 1 115 ? -11.330 -8.631 20.900 1.00 87.00 115 CYS A CA 1
ATOM 927 C C . CYS A 1 115 ? -12.296 -9.739 21.323 1.00 87.00 115 CYS A C 1
ATOM 929 O O . CYS A 1 115 ? -13.022 -10.310 20.520 1.00 87.00 115 CYS A O 1
ATOM 931 N N . GLY A 1 116 ? -12.363 -10.000 22.627 1.00 81.75 116 GLY A N 1
ATOM 932 C CA . GLY A 1 116 ? -13.326 -10.935 23.222 1.00 81.75 116 GLY A CA 1
ATOM 933 C C . GLY A 1 116 ? -14.790 -10.463 23.228 1.00 81.75 116 GLY A C 1
ATOM 934 O O . GLY A 1 116 ? -15.570 -10.964 24.034 1.00 81.75 116 GLY A O 1
ATOM 935 N N . ASP A 1 117 ? -15.156 -9.478 22.401 1.00 88.19 117 ASP A N 1
ATOM 936 C CA . ASP A 1 117 ? -16.510 -8.921 22.305 1.00 88.19 117 ASP A CA 1
ATOM 937 C C . ASP A 1 117 ? -17.101 -9.187 20.906 1.00 88.19 117 ASP A C 1
ATOM 939 O O . ASP A 1 117 ? -16.607 -8.615 19.928 1.00 88.19 117 ASP A O 1
ATOM 943 N N . PRO A 1 118 ? -18.156 -10.017 20.792 1.00 82.19 118 PRO A N 1
ATOM 944 C CA . PRO A 1 118 ? -18.765 -10.368 19.511 1.00 82.19 118 PRO A CA 1
ATOM 945 C C . PRO A 1 118 ? -19.465 -9.193 18.811 1.00 82.19 118 PRO A C 1
ATOM 947 O O . PRO A 1 118 ? -19.682 -9.265 17.604 1.00 82.19 118 PRO A O 1
ATOM 950 N N . GLU A 1 119 ? -19.809 -8.105 19.513 1.00 83.69 119 GLU A N 1
ATOM 951 C CA . GLU A 1 119 ? -20.382 -6.910 18.872 1.00 83.69 119 GLU A CA 1
ATOM 952 C C . GLU A 1 119 ? -19.316 -6.008 18.236 1.00 83.69 119 GLU A C 1
ATOM 954 O O . GLU A 1 119 ? -19.619 -5.139 17.412 1.00 83.69 119 GLU A O 1
ATOM 959 N N . ARG A 1 120 ? -18.044 -6.205 18.588 1.00 85.19 120 ARG A N 1
ATOM 960 C CA . ARG A 1 120 ? -16.928 -5.417 18.071 1.00 85.19 120 ARG A CA 1
ATOM 961 C C . ARG A 1 120 ? -16.234 -6.193 16.955 1.00 85.19 120 ARG A C 1
ATOM 963 O O . ARG A 1 120 ? -15.183 -6.796 17.125 1.00 85.19 120 ARG A O 1
ATOM 970 N N . THR A 1 121 ? -16.831 -6.101 15.774 1.00 88.00 121 THR A N 1
ATOM 971 C CA . THR A 1 121 ? -16.449 -6.866 14.578 1.00 88.00 121 THR A CA 1
ATOM 972 C C . THR A 1 121 ? -15.236 -6.321 13.817 1.00 88.00 121 THR A C 1
ATOM 974 O O . THR A 1 121 ? -14.904 -6.845 12.762 1.00 88.00 121 THR A O 1
ATOM 977 N N . GLY A 1 122 ? -14.584 -5.252 14.286 1.00 91.56 122 GLY A N 1
ATOM 978 C CA . GLY A 1 122 ? -13.393 -4.704 13.631 1.00 91.56 122 GLY A CA 1
ATOM 979 C C . GLY A 1 122 ? -13.017 -3.295 14.090 1.00 91.56 122 GLY A C 1
ATOM 980 O O . GLY A 1 122 ? -13.627 -2.714 14.996 1.00 91.56 122 GLY A O 1
ATOM 981 N N . ILE A 1 123 ? -11.988 -2.731 13.454 1.00 94.12 123 ILE A N 1
ATOM 982 C CA . ILE A 1 123 ? -11.467 -1.397 13.778 1.00 94.12 123 ILE A CA 1
ATOM 983 C C . ILE A 1 123 ? -12.163 -0.347 12.914 1.00 94.12 123 ILE A C 1
ATOM 985 O O . ILE A 1 123 ? -12.056 -0.364 11.694 1.00 94.12 123 ILE A O 1
ATOM 989 N N . TYR A 1 124 ? -12.810 0.638 13.531 1.00 94.00 124 TYR A N 1
ATOM 990 C CA . TYR A 1 124 ? -13.264 1.822 12.798 1.00 94.00 124 TYR A CA 1
ATOM 991 C C . TYR A 1 124 ? -12.064 2.655 12.315 1.00 94.00 124 TYR A C 1
ATOM 993 O O . TYR A 1 124 ? -11.133 2.855 13.103 1.00 94.00 124 TYR A O 1
ATOM 1001 N N . PRO A 1 125 ? -12.095 3.232 11.095 1.00 93.06 125 PRO A N 1
ATOM 1002 C CA . PRO A 1 125 ? -11.011 4.062 10.571 1.00 93.06 125 PRO A CA 1
ATOM 1003 C C . PRO A 1 125 ? -10.557 5.160 11.528 1.00 93.06 125 PRO A C 1
ATOM 1005 O O . PRO A 1 125 ? -9.364 5.410 11.639 1.00 93.06 125 PRO A O 1
ATOM 1008 N N . ASP A 1 126 ? -11.475 5.761 12.288 1.00 92.69 126 ASP A N 1
ATOM 1009 C CA . ASP A 1 126 ? -11.161 6.809 13.265 1.00 92.69 126 ASP A CA 1
ATOM 1010 C C . ASP A 1 126 ? -10.288 6.349 14.433 1.00 92.69 126 ASP A C 1
ATOM 1012 O O . ASP A 1 126 ? -9.524 7.139 14.988 1.00 92.69 126 ASP A O 1
ATOM 1016 N N . HIS A 1 127 ? -10.325 5.059 14.757 1.00 92.94 127 HIS A N 1
ATOM 1017 C CA . HIS A 1 127 ? -9.511 4.462 15.810 1.00 92.94 127 HIS A CA 1
ATOM 1018 C C . HIS A 1 127 ? -8.240 3.792 15.277 1.00 92.94 127 HIS A C 1
ATOM 1020 O O . HIS A 1 127 ? -7.462 3.261 16.072 1.00 92.94 127 HIS A O 1
ATOM 1026 N N . LEU A 1 128 ? -7.987 3.843 13.964 1.00 94.38 128 LEU A N 1
ATOM 1027 C CA . LEU A 1 128 ? -6.851 3.170 13.338 1.00 94.38 128 LEU A CA 1
ATOM 1028 C C . LEU A 1 128 ? -5.513 3.566 13.977 1.00 94.38 128 LEU A C 1
ATOM 1030 O O . LEU A 1 128 ? -4.756 2.704 14.407 1.00 94.38 128 LEU A O 1
ATOM 1034 N N . LEU A 1 129 ? -5.242 4.868 14.113 1.00 94.31 129 LEU A N 1
ATOM 1035 C CA . LEU A 1 129 ? -3.977 5.366 14.678 1.00 94.31 129 LEU A CA 1
ATOM 1036 C C . LEU A 1 129 ? -3.800 4.956 16.146 1.00 94.31 129 LEU A C 1
ATOM 1038 O O . LEU A 1 129 ? -2.684 4.667 16.581 1.00 94.31 129 LEU A O 1
ATOM 1042 N N . PHE A 1 130 ? -4.898 4.927 16.905 1.00 95.00 130 PHE A N 1
ATOM 1043 C CA . PHE A 1 130 ? -4.885 4.506 18.301 1.00 95.00 130 PHE A CA 1
ATOM 1044 C C . PHE A 1 130 ? -4.490 3.033 18.421 1.00 95.00 130 PHE A C 1
ATOM 1046 O O . PHE A 1 130 ? -3.576 2.704 19.179 1.00 95.00 130 PHE A O 1
ATOM 1053 N N . TYR A 1 131 ? -5.137 2.153 17.652 1.00 95.38 131 TYR A N 1
ATOM 1054 C CA . TYR A 1 131 ? -4.824 0.726 17.680 1.00 95.38 131 TYR A CA 1
ATOM 1055 C C . TYR A 1 131 ? -3.445 0.438 17.099 1.00 95.38 131 TYR A C 1
ATOM 1057 O O . TYR A 1 131 ? -2.683 -0.305 17.708 1.00 95.38 131 TYR A O 1
ATOM 1065 N N . TYR A 1 132 ? -3.057 1.113 16.022 1.00 96.56 132 TYR A N 1
ATOM 1066 C CA . TYR A 1 132 ? -1.713 0.985 15.475 1.00 96.56 132 TYR A CA 1
ATOM 1067 C C . TYR A 1 132 ? -0.638 1.296 16.535 1.00 96.56 132 TYR A C 1
ATOM 1069 O O . TYR A 1 132 ? 0.277 0.502 16.745 1.00 96.56 132 TYR A O 1
ATOM 1077 N N . ASN A 1 133 ? -0.780 2.392 17.295 1.00 96.56 133 ASN A N 1
ATOM 1078 C CA . ASN A 1 133 ? 0.148 2.698 18.389 1.00 96.56 133 ASN A CA 1
ATOM 1079 C C . ASN A 1 133 ? 0.066 1.680 19.535 1.00 96.56 133 ASN A C 1
ATOM 1081 O O . ASN A 1 133 ? 1.089 1.288 20.099 1.00 96.56 133 ASN A O 1
ATOM 1085 N N . ARG A 1 134 ? -1.142 1.222 19.872 1.00 94.38 134 ARG A N 1
ATOM 1086 C CA . ARG A 1 134 ? -1.352 0.238 20.936 1.00 94.38 134 ARG A CA 1
ATOM 1087 C C . ARG A 1 134 ? -0.612 -1.070 20.658 1.00 94.38 134 ARG A C 1
ATOM 1089 O O . ARG A 1 134 ? 0.023 -1.573 21.588 1.00 94.38 134 ARG A O 1
ATOM 1096 N N . TYR A 1 135 ? -0.683 -1.579 19.431 1.00 95.50 135 TYR A N 1
ATOM 1097 C CA . TYR A 1 135 ? -0.066 -2.843 19.029 1.00 95.50 135 TYR A CA 1
ATOM 1098 C C . TYR A 1 135 ? 1.430 -2.679 18.739 1.00 95.50 135 TYR A C 1
ATOM 1100 O O . TYR A 1 135 ? 2.247 -3.351 19.361 1.00 95.50 135 TYR A O 1
ATOM 1108 N N . TYR A 1 136 ? 1.811 -1.719 17.894 1.00 95.94 136 TYR A N 1
ATOM 1109 C CA . TYR A 1 136 ? 3.194 -1.594 17.414 1.00 95.94 136 TYR A CA 1
ATOM 1110 C C . TYR A 1 136 ? 4.096 -0.700 18.264 1.00 95.94 136 TYR A C 1
ATOM 1112 O O . TYR A 1 136 ? 5.297 -0.626 18.019 1.00 95.94 136 TYR A O 1
ATOM 1120 N N . LYS A 1 137 ? 3.539 0.035 19.236 1.00 95.56 137 LYS A N 1
ATOM 1121 C CA . LYS A 1 137 ? 4.260 1.066 20.014 1.00 95.56 137 LYS A 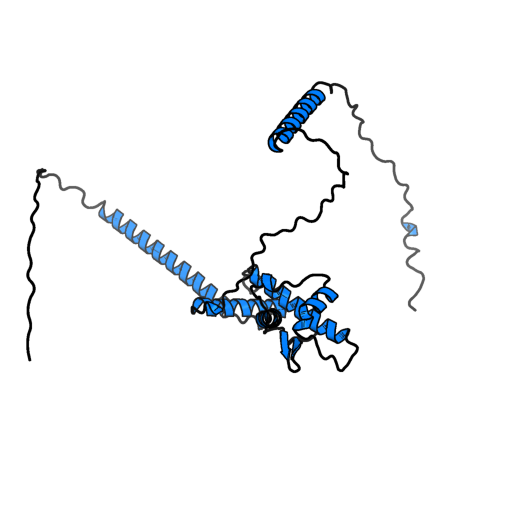CA 1
ATOM 1122 C C . LYS A 1 137 ? 4.952 2.114 19.126 1.00 95.56 137 LYS A C 1
ATOM 1124 O O . LYS A 1 137 ? 5.909 2.764 19.539 1.00 95.56 137 LYS A O 1
ATOM 1129 N N . LYS A 1 138 ? 4.427 2.297 17.912 1.00 94.12 138 LYS A N 1
ATOM 1130 C CA . LYS A 1 138 ? 4.910 3.185 16.850 1.00 94.12 138 LYS A CA 1
ATOM 1131 C C . LYS A 1 138 ? 3.761 4.083 16.399 1.00 94.12 138 LYS A C 1
ATOM 1133 O O . LYS A 1 138 ? 2.603 3.676 16.408 1.00 94.12 138 LYS A O 1
ATOM 1138 N N . GLY A 1 139 ? 4.057 5.328 16.039 1.00 90.88 139 GLY A N 1
ATOM 1139 C CA . GLY A 1 139 ? 3.062 6.226 15.452 1.00 90.88 139 GLY A CA 1
ATOM 1140 C C . GLY A 1 139 ? 2.909 5.976 13.952 1.00 90.88 139 GLY A C 1
ATOM 1141 O O . GLY A 1 139 ? 3.911 5.925 13.244 1.00 90.88 139 GLY A O 1
ATOM 1142 N N . LEU A 1 140 ? 1.669 5.879 13.471 1.00 93.69 140 LEU A N 1
ATOM 1143 C CA . LEU A 1 140 ? 1.353 5.946 12.045 1.00 93.69 140 LEU A CA 1
ATOM 1144 C C . LEU A 1 140 ? 1.036 7.398 11.689 1.00 93.69 140 LEU A C 1
ATOM 1146 O O . LEU A 1 140 ? 0.092 7.970 12.234 1.00 93.69 140 LEU A O 1
ATOM 1150 N N . ASN A 1 141 ? 1.837 8.000 10.809 1.00 92.94 141 ASN A N 1
ATOM 1151 C CA . ASN A 1 141 ? 1.628 9.372 10.353 1.00 92.94 141 ASN A CA 1
ATOM 1152 C C . ASN A 1 141 ? 1.115 9.378 8.903 1.00 92.94 141 ASN A C 1
ATOM 1154 O O . ASN A 1 141 ? 1.919 9.152 7.997 1.00 92.94 141 ASN A O 1
ATOM 1158 N N . PRO A 1 142 ? -0.179 9.670 8.661 1.00 93.75 142 PRO A N 1
ATOM 1159 C CA . PRO A 1 142 ? -0.752 9.693 7.313 1.00 93.75 142 PRO A CA 1
ATOM 1160 C C . PRO A 1 142 ? -0.034 10.672 6.364 1.00 93.75 142 PRO A C 1
ATOM 1162 O O . PRO A 1 142 ? 0.135 10.374 5.185 1.00 93.75 142 PRO A O 1
ATOM 1165 N N . LYS A 1 143 ? 0.518 11.775 6.894 1.00 93.06 143 LYS A N 1
ATOM 1166 C CA . LYS A 1 143 ? 1.278 12.767 6.110 1.00 93.06 143 LYS A CA 1
ATOM 1167 C C . LYS A 1 143 ? 2.480 12.166 5.379 1.00 93.06 143 LYS A C 1
ATOM 1169 O O . LYS A 1 143 ? 2.838 12.633 4.304 1.00 93.06 143 LYS A O 1
ATOM 1174 N N . ASN A 1 144 ? 3.096 11.121 5.939 1.00 93.12 144 ASN A N 1
ATOM 1175 C CA . ASN A 1 144 ? 4.237 10.457 5.306 1.00 93.12 144 ASN A CA 1
ATOM 1176 C C . ASN A 1 144 ? 3.840 9.790 3.979 1.00 93.12 144 ASN A C 1
ATOM 1178 O O . ASN A 1 144 ? 4.660 9.712 3.073 1.00 93.12 144 ASN A O 1
ATOM 1182 N N . TYR A 1 145 ? 2.575 9.384 3.855 1.00 94.31 145 TYR A N 1
ATOM 1183 C CA . TYR A 1 145 ? 1.995 8.762 2.666 1.00 94.31 145 TYR A CA 1
ATOM 1184 C C . TYR A 1 145 ? 1.321 9.780 1.728 1.00 94.31 145 TYR A C 1
ATOM 1186 O O . TYR A 1 145 ? 0.647 9.398 0.776 1.00 94.31 145 TYR A O 1
ATOM 1194 N N . GLY A 1 146 ? 1.471 11.083 1.992 1.00 93.19 146 GLY A N 1
ATOM 1195 C CA . GLY A 1 146 ? 0.874 12.139 1.172 1.00 93.19 146 GLY A CA 1
ATOM 1196 C C . GLY A 1 146 ? -0.626 12.352 1.379 1.00 93.19 146 GLY A C 1
ATOM 1197 O O . GLY A 1 146 ? -1.248 13.028 0.563 1.00 93.19 146 GLY A O 1
ATOM 1198 N N . VAL A 1 147 ? -1.206 11.797 2.449 1.00 92.69 147 VAL A N 1
ATOM 1199 C CA . VAL A 1 147 ? -2.630 11.953 2.789 1.00 92.69 147 VAL A CA 1
ATOM 1200 C C . VAL A 1 147 ? -2.797 12.842 4.024 1.00 92.69 147 VAL A C 1
ATOM 1202 O O . VAL A 1 147 ? -2.092 12.694 5.029 1.00 92.69 147 VAL A O 1
ATOM 1205 N N . GLU A 1 148 ? -3.727 13.796 3.966 1.00 91.88 148 GLU A N 1
ATOM 1206 C CA . GLU A 1 148 ? -3.953 14.792 5.018 1.00 91.88 148 GLU A CA 1
ATOM 1207 C C . GLU A 1 148 ? -5.446 15.103 5.208 1.00 91.88 148 GLU A C 1
ATOM 1209 O O . GLU A 1 148 ? -6.283 14.798 4.368 1.00 91.88 148 GLU A O 1
ATOM 1214 N N . GLY A 1 149 ? -5.798 15.736 6.330 1.00 89.50 149 GLY A N 1
ATOM 1215 C CA . GLY A 1 149 ? -7.170 16.174 6.603 1.00 89.50 149 GLY A CA 1
ATOM 1216 C C . GLY A 1 149 ? -8.012 15.178 7.405 1.00 89.50 149 GLY A C 1
ATOM 1217 O O . GLY A 1 149 ? -7.494 14.289 8.084 1.00 89.50 149 GLY A O 1
ATOM 1218 N N . VAL A 1 150 ? -9.332 15.387 7.387 1.00 84.75 150 VAL A N 1
ATOM 1219 C CA . VAL A 1 150 ? -10.295 14.641 8.223 1.00 84.75 150 VAL A CA 1
ATOM 1220 C C . VAL A 1 150 ? -10.430 13.189 7.758 1.00 84.75 150 VAL A C 1
ATOM 1222 O O . VAL A 1 150 ? -10.471 12.284 8.591 1.00 84.75 150 VAL A O 1
ATOM 1225 N N . GLU A 1 151 ? -10.397 12.969 6.441 1.00 89.81 151 GLU A N 1
ATOM 1226 C CA . GLU A 1 151 ? -10.536 11.653 5.808 1.00 89.81 151 GLU A CA 1
ATOM 1227 C C . GLU A 1 151 ? -9.198 10.925 5.601 1.00 89.81 151 GLU A C 1
ATOM 1229 O O . GLU A 1 151 ? -9.182 9.815 5.073 1.00 89.81 151 GLU A O 1
ATOM 1234 N N . ALA A 1 152 ? -8.082 11.478 6.096 1.00 91.62 152 ALA A N 1
ATOM 1235 C CA . ALA A 1 152 ? -6.738 10.923 5.907 1.00 91.62 152 ALA A CA 1
ATOM 1236 C C . ALA A 1 152 ? -6.626 9.440 6.299 1.00 91.62 152 ALA A C 1
ATOM 1238 O O . ALA A 1 152 ? -5.851 8.693 5.716 1.00 91.62 152 ALA A O 1
ATOM 1239 N N . ARG A 1 153 ? -7.409 8.988 7.288 1.00 92.44 153 ARG A N 1
ATOM 1240 C CA . ARG A 1 153 ? -7.432 7.583 7.735 1.00 92.44 153 ARG A CA 1
ATOM 1241 C C . ARG A 1 153 ? -8.085 6.659 6.711 1.00 92.44 153 ARG A C 1
ATOM 1243 O O . ARG A 1 153 ? -7.632 5.534 6.547 1.00 92.44 153 ARG A O 1
ATOM 1250 N N . ARG A 1 154 ? -9.129 7.126 6.022 1.00 93.50 154 ARG A N 1
ATOM 1251 C CA . ARG A 1 154 ? -9.777 6.376 4.938 1.00 93.50 154 ARG A CA 1
ATOM 1252 C C . ARG A 1 154 ? -8.915 6.379 3.688 1.00 93.50 154 ARG A C 1
ATOM 1254 O O . ARG A 1 154 ? -8.750 5.332 3.079 1.00 93.50 154 ARG A O 1
ATOM 1261 N N . GLU A 1 155 ? -8.346 7.531 3.346 1.00 93.31 155 GLU A N 1
ATOM 1262 C CA . GLU A 1 155 ? -7.431 7.666 2.210 1.00 93.31 155 GLU A CA 1
ATOM 1263 C C . GLU A 1 155 ? -6.188 6.790 2.388 1.00 93.31 155 GLU A C 1
ATOM 1265 O O . GLU A 1 155 ? -5.772 6.124 1.447 1.00 93.31 155 GLU A O 1
ATOM 1270 N N . LEU A 1 156 ? -5.655 6.699 3.612 1.00 94.25 156 LEU A N 1
ATOM 1271 C CA . LEU A 1 156 ? -4.540 5.807 3.927 1.00 94.25 156 LEU A CA 1
ATOM 1272 C C . LEU A 1 156 ? -4.879 4.334 3.662 1.00 94.25 156 LEU A C 1
ATOM 1274 O O . LEU A 1 156 ? -4.066 3.621 3.087 1.00 94.25 156 LEU A O 1
ATOM 1278 N N . VAL A 1 157 ? -6.077 3.883 4.048 1.00 94.94 157 VAL A N 1
ATOM 1279 C CA . VAL A 1 157 ? -6.548 2.521 3.738 1.00 94.94 157 VAL A CA 1
ATOM 1280 C C . VAL A 1 157 ? -6.774 2.351 2.232 1.00 94.94 157 VAL A C 1
ATOM 1282 O O . VAL A 1 157 ? -6.459 1.304 1.679 1.00 94.94 157 VAL A O 1
ATOM 1285 N N . ALA A 1 158 ? -7.253 3.388 1.540 1.00 94.12 158 ALA A N 1
ATOM 1286 C CA . ALA A 1 158 ? -7.482 3.346 0.098 1.00 94.12 158 ALA A CA 1
ATOM 1287 C C . ALA A 1 158 ? -6.192 3.154 -0.725 1.00 94.12 158 ALA A C 1
ATOM 1289 O O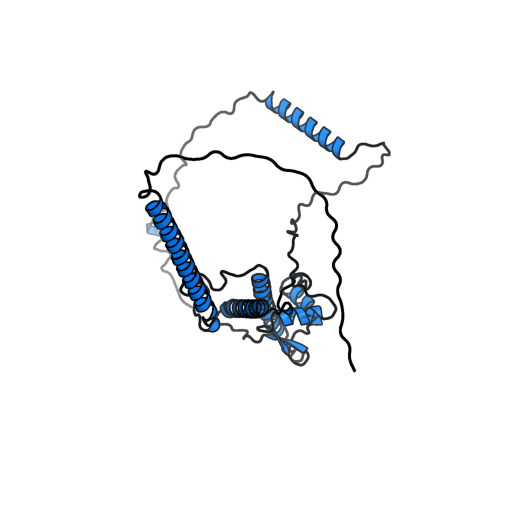 . ALA A 1 158 ? -6.266 2.593 -1.818 1.00 94.12 158 ALA A O 1
ATOM 1290 N N . LEU A 1 159 ? -5.025 3.555 -0.200 1.00 94.44 159 LEU A N 1
ATOM 1291 C CA . LEU A 1 159 ? -3.720 3.287 -0.826 1.00 94.44 159 LEU A CA 1
ATOM 1292 C C . LEU A 1 159 ? -3.376 1.789 -0.893 1.00 94.44 159 LEU A C 1
ATOM 1294 O O . LEU A 1 159 ? -2.557 1.396 -1.719 1.00 94.44 159 LEU A O 1
ATOM 1298 N N . VAL A 1 160 ? -3.988 0.968 -0.036 1.00 95.94 160 VAL A N 1
ATOM 1299 C CA . VAL A 1 160 ? -3.736 -0.479 0.093 1.00 95.94 160 VAL A CA 1
ATOM 1300 C C . VAL A 1 160 ? -5.029 -1.296 -0.009 1.00 95.94 160 VAL A C 1
ATOM 1302 O O . VAL A 1 160 ? -5.186 -2.344 0.624 1.00 95.94 160 VAL A O 1
ATOM 1305 N N . ARG A 1 161 ? -5.971 -0.806 -0.826 1.00 94.06 161 ARG A N 1
ATOM 1306 C CA . ARG A 1 161 ? -7.316 -1.383 -1.017 1.00 94.06 161 ARG A CA 1
ATOM 1307 C C . ARG A 1 161 ? -7.328 -2.836 -1.504 1.00 94.06 161 ARG A C 1
ATOM 1309 O O . ARG A 1 161 ? -8.358 -3.489 -1.429 1.00 94.06 161 ARG A O 1
ATOM 1316 N N . ASP A 1 162 ? -6.210 -3.294 -2.051 1.00 93.75 162 ASP A N 1
ATOM 1317 C CA . ASP A 1 162 ? -5.973 -4.650 -2.547 1.00 93.75 162 ASP A CA 1
ATOM 1318 C C . ASP A 1 162 ? -5.740 -5.679 -1.423 1.00 93.75 162 ASP A C 1
ATOM 1320 O O . ASP A 1 162 ? -5.878 -6.876 -1.649 1.00 93.75 162 ASP A O 1
ATOM 1324 N N . SER A 1 163 ? -5.441 -5.222 -0.202 1.00 94.25 163 SER A N 1
ATOM 1325 C CA . SER A 1 163 ? -5.216 -6.086 0.972 1.00 94.25 163 SER A CA 1
ATOM 1326 C C . SER A 1 163 ? -6.162 -5.781 2.138 1.00 94.25 163 SER A C 1
ATOM 1328 O O . SER A 1 163 ? -6.516 -6.676 2.914 1.00 94.25 163 SER A O 1
ATOM 1330 N N . ILE A 1 164 ? -6.579 -4.517 2.265 1.00 95.88 164 ILE A N 1
ATOM 1331 C CA . ILE A 1 164 ? -7.378 -4.004 3.376 1.00 95.88 164 ILE A CA 1
ATOM 1332 C C . ILE A 1 164 ? -8.550 -3.197 2.831 1.00 95.88 164 ILE A C 1
ATOM 1334 O O . ILE A 1 164 ? -8.370 -2.239 2.081 1.00 95.88 164 ILE A O 1
ATOM 1338 N N . VAL A 1 165 ? -9.757 -3.537 3.270 1.00 94.25 165 VAL A N 1
ATOM 1339 C CA . VAL A 1 165 ? -10.999 -2.895 2.833 1.00 94.25 165 VAL A CA 1
ATOM 1340 C C . VAL A 1 165 ? -11.787 -2.353 4.014 1.00 94.25 165 VAL A C 1
ATOM 1342 O O . VAL A 1 165 ? -11.588 -2.731 5.167 1.00 94.25 165 VAL A O 1
ATOM 1345 N N . ILE A 1 166 ? -12.690 -1.417 3.722 1.00 94.50 166 ILE A N 1
ATOM 1346 C CA . ILE A 1 166 ? -13.644 -0.900 4.701 1.00 94.50 166 ILE A CA 1
ATOM 1347 C C . ILE A 1 166 ? -15.006 -1.525 4.398 1.00 94.50 166 ILE A C 1
ATOM 1349 O O . ILE A 1 166 ? -15.686 -1.108 3.460 1.00 94.50 166 ILE A O 1
ATOM 1353 N N . CYS A 1 167 ? -15.413 -2.495 5.212 1.00 90.12 167 CYS A N 1
ATOM 1354 C CA . CYS A 1 167 ? -16.684 -3.206 5.087 1.00 90.12 167 CYS A CA 1
ATOM 1355 C C . CYS A 1 167 ? -17.776 -2.555 5.953 1.00 90.12 167 CYS A C 1
ATOM 1357 O O . CYS A 1 167 ? -17.464 -1.949 6.983 1.00 90.12 167 CYS A O 1
ATOM 1359 N N . PRO A 1 168 ? -19.073 -2.655 5.601 1.00 84.75 168 PRO A N 1
ATOM 1360 C CA . PRO A 1 168 ? -20.171 -2.337 6.522 1.00 84.75 168 PRO A CA 1
ATOM 1361 C C . PRO A 1 168 ? -20.042 -3.176 7.811 1.00 84.75 168 PRO A C 1
ATOM 1363 O O . PRO A 1 168 ? -19.871 -4.385 7.689 1.00 84.75 168 PRO A O 1
ATOM 1366 N N . PRO A 1 169 ? -20.107 -2.600 9.034 1.00 87.88 169 PRO A N 1
ATOM 1367 C CA . PRO A 1 169 ? -20.606 -1.273 9.432 1.00 87.88 169 PRO A CA 1
ATOM 1368 C C . PRO A 1 169 ? -19.555 -0.134 9.486 1.00 87.88 169 PRO A C 1
ATOM 1370 O O . PRO A 1 169 ? -19.600 0.717 10.370 1.00 87.88 169 PRO A O 1
ATOM 1373 N N . LYS A 1 170 ? -18.657 -0.040 8.498 1.00 91.81 170 LYS A N 1
ATOM 1374 C CA . LYS A 1 170 ? -17.496 0.876 8.405 1.00 91.81 170 LYS A CA 1
ATOM 1375 C C . LYS A 1 170 ? -16.319 0.455 9.287 1.00 91.81 170 LYS A C 1
ATOM 1377 O O . LYS A 1 170 ? -15.689 1.304 9.920 1.00 91.81 170 LYS A O 1
ATOM 1382 N N . VAL A 1 171 ? -16.018 -0.835 9.290 1.00 93.81 171 VAL A N 1
ATOM 1383 C CA . VAL A 1 171 ? -14.846 -1.410 9.955 1.00 93.81 171 VAL A CA 1
ATOM 1384 C C . VAL A 1 171 ? -13.793 -1.800 8.926 1.00 93.81 171 VAL A C 1
ATOM 1386 O O . VAL A 1 171 ? -14.115 -2.109 7.783 1.00 93.81 171 VAL A O 1
ATOM 1389 N N . ILE A 1 172 ? -12.535 -1.726 9.336 1.00 94.69 172 ILE A N 1
ATOM 1390 C CA . ILE A 1 172 ? -11.384 -2.187 8.573 1.00 94.69 172 ILE A CA 1
ATOM 1391 C C . ILE A 1 172 ? -11.316 -3.706 8.698 1.00 94.69 172 ILE A C 1
ATOM 1393 O O . ILE A 1 172 ? -11.312 -4.230 9.813 1.00 94.69 172 ILE A O 1
ATOM 1397 N N . GLU A 1 173 ? -11.230 -4.375 7.558 1.00 94.06 173 GLU A N 1
ATOM 1398 C CA . GLU A 1 173 ? -11.146 -5.825 7.435 1.00 94.06 173 GLU A CA 1
ATOM 1399 C C . GLU A 1 173 ? -10.053 -6.179 6.423 1.00 94.06 173 GLU A C 1
ATOM 1401 O O . GLU A 1 173 ? -9.850 -5.459 5.439 1.00 94.06 173 GLU A O 1
ATOM 1406 N N . SER A 1 174 ? -9.319 -7.264 6.673 1.00 95.00 174 SER A N 1
ATOM 1407 C CA . SER A 1 174 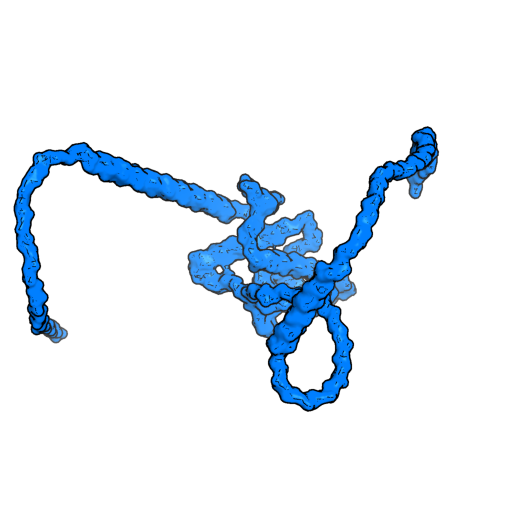? -8.363 -7.767 5.690 1.00 95.00 174 SER A CA 1
ATOM 1408 C C . SER A 1 174 ? -9.043 -8.715 4.715 1.00 95.00 174 SER A C 1
ATOM 1410 O O . SER A 1 174 ? -9.814 -9.577 5.119 1.00 95.00 174 SER A O 1
ATOM 1412 N N . MET A 1 175 ? -8.712 -8.572 3.433 1.00 94.12 175 MET A N 1
ATOM 1413 C CA . MET A 1 175 ? -9.144 -9.499 2.384 1.00 94.12 175 MET A CA 1
ATOM 1414 C C . MET A 1 175 ? -8.366 -10.819 2.404 1.00 94.12 175 MET A C 1
ATOM 1416 O O . MET A 1 175 ? -8.762 -11.781 1.751 1.00 94.12 175 MET A O 1
ATOM 1420 N N . LEU A 1 176 ? -7.246 -10.851 3.125 1.00 93.56 176 LEU A N 1
ATOM 1421 C CA . LEU A 1 176 ? -6.353 -11.994 3.217 1.00 93.56 176 LEU A CA 1
ATOM 1422 C C . LEU A 1 176 ? -6.634 -12.773 4.506 1.00 93.56 176 LEU A C 1
ATOM 1424 O O . LEU A 1 176 ? -6.886 -12.176 5.557 1.00 93.56 176 LEU A O 1
ATOM 1428 N N . SER A 1 177 ? -6.553 -14.102 4.422 1.00 91.75 177 SER A N 1
ATOM 1429 C CA . SER A 1 177 ? -6.689 -15.003 5.576 1.00 91.75 177 SER A CA 1
ATOM 1430 C C . SER A 1 177 ? -5.667 -14.672 6.664 1.00 91.75 177 SER A C 1
ATOM 1432 O O . SER A 1 177 ? -4.565 -14.243 6.352 1.00 91.75 177 SER A O 1
ATOM 1434 N N . ALA A 1 178 ? -6.007 -14.890 7.936 1.00 89.31 178 ALA A N 1
ATOM 1435 C CA . ALA A 1 178 ? -5.041 -14.779 9.035 1.00 89.31 178 ALA A CA 1
ATOM 1436 C C . ALA A 1 178 ? -3.982 -15.898 8.997 1.00 89.31 178 ALA A C 1
ATOM 1438 O O . ALA A 1 178 ? -2.867 -15.725 9.484 1.00 89.31 178 ALA A O 1
ATOM 1439 N N . GLU A 1 179 ? -4.346 -17.048 8.429 1.00 88.44 179 GLU A N 1
ATOM 1440 C CA . GLU A 1 179 ? -3.487 -18.218 8.259 1.00 88.44 179 GLU A CA 1
ATOM 1441 C C . GLU A 1 179 ? -2.955 -18.226 6.823 1.00 88.44 179 GLU A C 1
ATOM 1443 O O . GLU A 1 179 ? -3.471 -18.938 5.962 1.00 88.44 179 GLU A O 1
ATOM 1448 N N . LEU A 1 180 ? -1.983 -17.355 6.544 1.00 88.12 180 LEU A N 1
ATOM 1449 C CA . LEU A 1 180 ? -1.274 -17.356 5.266 1.00 88.12 180 LEU A CA 1
ATOM 1450 C C . LEU A 1 180 ? -0.184 -18.429 5.263 1.00 88.12 180 LEU A C 1
ATOM 1452 O O . LEU A 1 180 ? 0.511 -18.618 6.263 1.00 88.12 180 LEU A O 1
ATOM 1456 N N . GLU A 1 181 ? -0.033 -19.110 4.129 1.00 85.25 181 GLU A N 1
ATOM 1457 C CA . GLU A 1 181 ? 1.047 -20.080 3.912 1.00 85.25 181 GLU A CA 1
ATOM 1458 C C . GLU A 1 181 ? 2.403 -19.369 3.792 1.00 85.25 181 GLU A C 1
ATOM 1460 O O . GLU A 1 181 ? 3.386 -19.795 4.403 1.00 85.25 181 GLU A O 1
ATOM 1465 N N . ASP A 1 182 ? 2.428 -18.242 3.077 1.00 89.44 182 ASP A N 1
ATOM 1466 C CA . ASP A 1 182 ? 3.586 -17.375 2.892 1.00 89.44 182 ASP A CA 1
ATOM 1467 C C . ASP A 1 182 ? 3.217 -15.884 3.015 1.00 89.44 182 ASP A C 1
ATOM 1469 O O . ASP A 1 182 ? 2.050 -15.490 3.037 1.00 89.44 182 ASP A O 1
ATOM 1473 N N . ASN A 1 183 ? 4.238 -15.030 3.119 1.00 92.62 183 ASN A N 1
ATOM 1474 C CA . ASN A 1 183 ? 4.065 -13.572 3.081 1.00 92.62 183 ASN A CA 1
ATOM 1475 C C . ASN A 1 183 ? 4.342 -12.994 1.685 1.00 92.62 183 ASN A C 1
ATOM 1477 O O . ASN A 1 183 ? 4.323 -11.772 1.501 1.00 92.62 183 A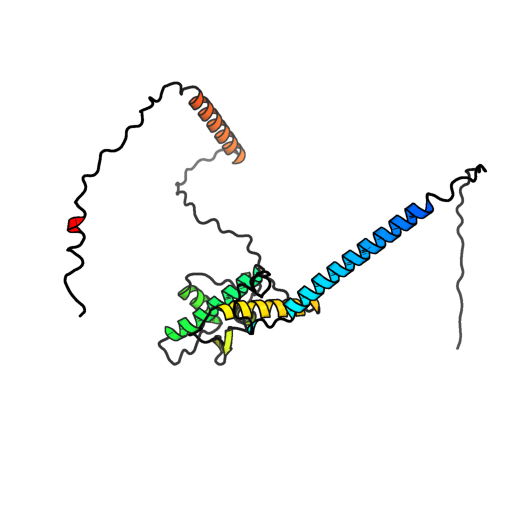SN A O 1
ATOM 1481 N N . ASP A 1 184 ? 4.587 -13.859 0.706 1.00 94.81 184 ASP A N 1
ATOM 1482 C CA . ASP A 1 184 ? 4.983 -13.487 -0.648 1.00 94.81 184 ASP A CA 1
ATOM 1483 C C . ASP A 1 184 ? 3.830 -12.790 -1.367 1.00 94.81 184 ASP A C 1
ATOM 1485 O O . ASP A 1 184 ? 4.044 -11.880 -2.171 1.00 94.81 184 ASP A O 1
ATOM 1489 N N . ILE A 1 185 ? 2.591 -13.103 -0.972 1.00 94.62 185 ILE A N 1
ATOM 1490 C CA . ILE A 1 185 ? 1.395 -12.391 -1.420 1.00 94.62 185 ILE A CA 1
ATOM 1491 C C . ILE A 1 185 ? 1.499 -10.867 -1.255 1.00 94.62 185 ILE A C 1
ATOM 1493 O O . ILE A 1 185 ? 1.056 -10.129 -2.131 1.00 94.62 185 ILE A O 1
ATOM 1497 N N . PHE A 1 186 ? 2.123 -10.351 -0.189 1.00 96.50 186 PHE A N 1
ATOM 1498 C CA . PHE A 1 186 ? 2.246 -8.899 0.003 1.00 96.50 186 PHE A CA 1
ATOM 1499 C C . PHE A 1 186 ? 3.215 -8.262 -0.991 1.00 96.50 186 PHE A C 1
ATOM 1501 O O . PHE A 1 186 ? 2.994 -7.127 -1.430 1.00 96.50 186 PHE A O 1
ATOM 1508 N N . VAL A 1 187 ? 4.272 -8.991 -1.353 1.00 96.50 187 VAL A N 1
ATOM 1509 C CA . VAL A 1 187 ? 5.227 -8.582 -2.386 1.00 96.50 187 VAL A CA 1
ATOM 1510 C C . VAL A 1 187 ? 4.524 -8.561 -3.738 1.00 96.50 187 VAL A C 1
ATOM 1512 O O . VAL A 1 187 ? 4.551 -7.530 -4.406 1.00 96.50 187 VAL A O 1
ATOM 1515 N N . LYS A 1 188 ? 3.806 -9.638 -4.078 1.00 95.44 188 LYS A N 1
ATOM 1516 C CA . LYS A 1 188 ? 3.018 -9.762 -5.314 1.00 95.44 188 LYS A CA 1
ATOM 1517 C C . LYS A 1 188 ? 1.991 -8.637 -5.461 1.00 95.44 188 LYS A C 1
ATOM 1519 O O . LYS A 1 188 ? 1.968 -7.941 -6.470 1.00 95.44 188 LYS A O 1
ATOM 1524 N N . LEU A 1 189 ? 1.208 -8.375 -4.412 1.00 96.31 189 LEU A N 1
ATOM 1525 C CA . LEU A 1 189 ? 0.237 -7.276 -4.380 1.00 96.31 189 LEU A CA 1
ATOM 1526 C C . LEU A 1 189 ? 0.892 -5.897 -4.543 1.00 96.31 189 LEU A C 1
ATOM 1528 O O . LEU A 1 189 ? 0.336 -5.006 -5.187 1.00 96.31 189 LEU A O 1
ATOM 1532 N N . THR A 1 190 ? 2.073 -5.701 -3.954 1.00 97.19 190 THR A N 1
ATOM 1533 C CA . THR A 1 190 ? 2.799 -4.432 -4.073 1.00 97.19 190 THR A CA 1
ATOM 1534 C C . THR A 1 190 ? 3.358 -4.240 -5.477 1.00 97.19 190 THR A C 1
ATOM 1536 O O . THR A 1 190 ? 3.239 -3.139 -6.013 1.00 97.19 190 THR A O 1
ATOM 1539 N N . GLU A 1 191 ? 3.904 -5.292 -6.086 1.00 96.00 191 GLU A N 1
ATOM 1540 C CA . GLU A 1 191 ? 4.408 -5.244 -7.456 1.00 96.00 191 GLU A CA 1
ATOM 1541 C C . GLU A 1 191 ? 3.280 -5.002 -8.464 1.00 96.00 191 GLU A C 1
ATOM 1543 O O . GLU A 1 191 ? 3.402 -4.111 -9.303 1.00 96.00 191 GLU A O 1
ATOM 1548 N N . GLU A 1 192 ? 2.140 -5.685 -8.337 1.00 95.00 192 GLU A N 1
ATOM 1549 C CA . GLU A 1 192 ? 0.991 -5.435 -9.215 1.00 95.00 192 GLU A CA 1
ATOM 1550 C C . GLU A 1 192 ? 0.485 -3.990 -9.075 1.00 95.00 192 GLU A C 1
ATOM 1552 O O . GLU A 1 192 ? 0.272 -3.286 -10.064 1.00 95.00 192 GLU A O 1
ATOM 1557 N N . ALA A 1 193 ? 0.382 -3.479 -7.843 1.00 95.25 193 ALA A N 1
ATOM 1558 C CA . ALA A 1 193 ? 0.016 -2.083 -7.607 1.00 95.25 193 ALA A CA 1
ATOM 1559 C C . ALA A 1 193 ? 1.058 -1.086 -8.156 1.00 95.25 193 ALA A C 1
ATOM 1561 O O . ALA A 1 193 ? 0.702 0.041 -8.520 1.00 95.25 193 ALA A O 1
ATOM 1562 N N . ARG A 1 194 ? 2.341 -1.468 -8.219 1.00 95.19 194 ARG A N 1
ATOM 1563 C CA . ARG A 1 194 ? 3.413 -0.681 -8.847 1.00 95.19 194 ARG A CA 1
ATOM 1564 C C . ARG A 1 194 ? 3.257 -0.661 -10.365 1.00 95.19 194 ARG A C 1
ATOM 1566 O O . ARG A 1 194 ? 3.238 0.431 -10.934 1.00 95.19 194 ARG A O 1
ATOM 1573 N N . ARG A 1 195 ? 3.078 -1.823 -11.000 1.00 94.00 195 ARG A N 1
ATOM 1574 C CA . ARG A 1 195 ? 2.860 -1.957 -12.451 1.00 94.00 195 ARG A CA 1
ATOM 1575 C C . ARG A 1 195 ? 1.612 -1.212 -12.909 1.00 94.00 195 ARG A C 1
ATOM 1577 O O . ARG A 1 195 ? 1.671 -0.438 -13.858 1.00 94.00 195 ARG A O 1
ATOM 1584 N N . GLU A 1 196 ? 0.493 -1.373 -12.206 1.00 93.88 196 GLU A N 1
ATOM 1585 C CA . GLU A 1 196 ? -0.747 -0.640 -12.488 1.00 93.88 196 GLU A CA 1
ATOM 1586 C C . GLU A 1 196 ? -0.560 0.878 -12.376 1.00 93.88 196 GLU A C 1
ATOM 1588 O O . GLU A 1 196 ? -1.021 1.643 -13.224 1.00 93.88 196 GLU A O 1
ATOM 1593 N N . ARG A 1 197 ? 0.163 1.339 -11.351 1.00 94.81 197 ARG A N 1
ATOM 1594 C CA . ARG A 1 197 ? 0.459 2.764 -11.195 1.00 94.81 197 ARG A CA 1
ATOM 1595 C C . ARG A 1 197 ? 1.309 3.299 -12.347 1.00 94.81 197 ARG A C 1
ATOM 1597 O O . ARG A 1 197 ? 1.016 4.389 -12.827 1.00 94.81 197 ARG A O 1
ATOM 1604 N N . LEU A 1 198 ? 2.333 2.562 -12.778 1.00 93.31 198 LEU A N 1
ATOM 1605 C CA . LEU A 1 198 ? 3.172 2.953 -13.913 1.00 93.31 198 LEU A CA 1
ATOM 1606 C C . LEU A 1 198 ? 2.364 3.024 -15.208 1.00 93.31 198 LEU A C 1
ATOM 1608 O O . LEU A 1 198 ? 2.343 4.079 -15.829 1.00 93.31 198 LEU A O 1
ATOM 1612 N N . ARG A 1 199 ? 1.571 1.990 -15.520 1.00 93.81 199 ARG A N 1
ATOM 1613 C CA . ARG A 1 199 ? 0.673 1.988 -16.690 1.00 93.81 199 ARG A CA 1
ATOM 1614 C C . ARG A 1 199 ? -0.252 3.207 -16.724 1.00 93.81 199 ARG A C 1
ATOM 1616 O O . ARG A 1 199 ? -0.461 3.804 -17.777 1.00 93.81 199 ARG A O 1
ATOM 1623 N N . ARG A 1 200 ? -0.796 3.614 -15.571 1.00 94.62 200 ARG A N 1
ATOM 1624 C CA . ARG A 1 200 ? -1.626 4.826 -15.467 1.00 94.62 200 ARG A CA 1
ATOM 1625 C C . ARG A 1 200 ? -0.830 6.109 -15.704 1.00 94.62 200 ARG A C 1
ATOM 1627 O O . ARG A 1 200 ? -1.333 7.004 -16.377 1.00 94.62 200 ARG A O 1
ATOM 1634 N N . LEU A 1 201 ? 0.391 6.200 -15.181 1.00 94.81 201 LEU A N 1
ATOM 1635 C CA . LEU A 1 201 ? 1.266 7.352 -15.411 1.00 94.81 201 LEU A CA 1
ATOM 1636 C C . LEU A 1 201 ? 1.674 7.469 -16.885 1.00 94.81 201 LEU A C 1
ATOM 1638 O O . LEU A 1 201 ? 1.605 8.567 -17.432 1.00 94.81 201 LEU A O 1
ATOM 1642 N N . ASP A 1 202 ? 2.000 6.356 -17.539 1.00 92.44 202 ASP A N 1
ATOM 1643 C CA . ASP A 1 202 ? 2.371 6.322 -18.960 1.00 92.44 202 ASP A CA 1
ATOM 1644 C C . ASP A 1 202 ? 1.186 6.689 -19.866 1.00 92.44 202 ASP A C 1
ATOM 1646 O O . ASP A 1 202 ? 1.348 7.355 -20.889 1.00 92.44 202 ASP A O 1
ATOM 1650 N N . ALA A 1 203 ? -0.037 6.352 -19.442 1.00 95.19 203 ALA A N 1
ATOM 1651 C CA . ALA A 1 203 ? -1.275 6.808 -20.073 1.00 95.19 203 ALA A CA 1
ATOM 1652 C C . ALA A 1 203 ? -1.610 8.295 -19.800 1.00 95.19 203 ALA A C 1
ATOM 1654 O O . ALA A 1 203 ? -2.629 8.795 -20.285 1.00 95.19 203 ALA A O 1
ATOM 1655 N N . GLY A 1 204 ? -0.786 9.012 -19.027 1.00 95.12 204 GLY A N 1
ATOM 1656 C CA . GLY A 1 204 ? -0.958 10.430 -18.698 1.00 95.12 204 GLY A CA 1
ATOM 1657 C C . GLY A 1 204 ? -1.900 10.717 -17.522 1.00 95.12 204 GLY A C 1
ATOM 1658 O O . GLY A 1 204 ? -2.272 11.872 -17.298 1.00 95.12 204 GLY A O 1
ATOM 1659 N N . ASP A 1 205 ? -2.301 9.702 -16.752 1.00 95.75 205 ASP A N 1
ATOM 1660 C CA . ASP A 1 205 ? -3.104 9.879 -15.541 1.00 95.75 205 ASP A CA 1
ATOM 1661 C C . ASP A 1 205 ? -2.221 10.240 -14.334 1.00 95.75 205 ASP A C 1
ATOM 1663 O O . ASP A 1 205 ? -1.858 9.409 -13.497 1.00 95.75 205 ASP A O 1
ATOM 1667 N N . GLU A 1 206 ? -1.925 11.533 -14.199 1.00 93.81 206 GLU A N 1
ATOM 1668 C CA . GLU A 1 206 ? -1.142 12.089 -13.086 1.00 93.81 206 GLU A CA 1
ATOM 1669 C C . GLU A 1 206 ? -1.783 11.879 -11.700 1.00 93.81 206 GLU A C 1
ATOM 1671 O O . GLU A 1 206 ? -1.119 12.071 -10.675 1.00 93.81 206 GLU A O 1
ATOM 1676 N N . SER A 1 207 ? -3.057 11.466 -11.619 1.00 90.69 207 SER A N 1
ATOM 1677 C CA . SER A 1 207 ? -3.690 11.151 -10.331 1.00 90.69 207 SER A CA 1
ATOM 1678 C C . SER A 1 207 ? -3.100 9.902 -9.668 1.00 90.69 207 SER A C 1
ATOM 1680 O O . SER A 1 207 ? -3.209 9.754 -8.450 1.00 90.69 207 SER A O 1
ATOM 1682 N N . ALA A 1 208 ? -2.432 9.036 -10.438 1.00 90.75 208 ALA A N 1
ATOM 1683 C CA . ALA A 1 208 ? -1.762 7.839 -9.940 1.00 90.75 208 ALA A CA 1
ATOM 1684 C C . ALA A 1 208 ? -0.430 8.141 -9.220 1.00 90.75 208 ALA A C 1
ATOM 1686 O O . ALA A 1 208 ? 0.117 7.276 -8.533 1.00 90.75 208 ALA A O 1
ATOM 1687 N N . ARG A 1 209 ? 0.103 9.365 -9.337 1.00 92.69 209 ARG A N 1
ATOM 1688 C CA . ARG A 1 209 ? 1.391 9.746 -8.742 1.00 92.69 209 ARG A CA 1
ATOM 1689 C C . ARG A 1 209 ? 1.318 9.783 -7.213 1.00 92.69 209 ARG A C 1
ATOM 1691 O O . ARG A 1 209 ? 0.532 10.533 -6.630 1.00 92.69 209 ARG A O 1
ATOM 1698 N N . LEU A 1 210 ? 2.203 9.032 -6.556 1.00 93.19 210 LEU A N 1
ATOM 1699 C CA . LEU A 1 210 ? 2.346 9.049 -5.099 1.00 93.19 210 LEU A CA 1
ATOM 1700 C C . LEU A 1 210 ? 3.015 10.348 -4.634 1.00 93.19 210 LEU A C 1
ATOM 1702 O O . LEU A 1 210 ? 3.957 10.841 -5.251 1.00 93.19 210 LEU A O 1
ATOM 1706 N N . LYS A 1 211 ? 2.515 10.909 -3.532 1.00 91.44 211 LYS A N 1
ATOM 1707 C CA . LYS A 1 211 ? 2.955 12.202 -2.976 1.00 91.44 211 LYS A CA 1
ATOM 1708 C C . LYS A 1 211 ? 3.595 12.025 -1.602 1.00 91.44 211 LYS A C 1
ATOM 1710 O O . LYS A 1 211 ? 3.254 12.733 -0.658 1.00 91.44 211 LYS A O 1
ATOM 1715 N N . PHE A 1 212 ? 4.459 11.024 -1.461 1.00 92.00 212 PHE A N 1
ATOM 1716 C CA . PHE A 1 212 ? 5.026 10.683 -0.160 1.00 92.00 212 PHE A CA 1
ATOM 1717 C C . PHE A 1 212 ? 5.958 11.795 0.307 1.00 92.00 212 PHE A C 1
ATOM 1719 O O . PHE A 1 212 ? 6.712 12.378 -0.475 1.00 92.00 212 PHE A O 1
ATOM 1726 N N . ALA A 1 213 ? 5.909 12.100 1.601 1.00 83.88 213 ALA A N 1
ATOM 1727 C CA . ALA A 1 213 ? 6.865 13.023 2.180 1.00 83.88 213 ALA A CA 1
ATOM 1728 C C . ALA A 1 213 ? 8.197 12.278 2.308 1.00 83.88 213 ALA A C 1
ATOM 1730 O O . ALA A 1 213 ? 8.362 11.439 3.196 1.00 83.88 213 ALA A O 1
ATOM 1731 N N . THR A 1 214 ? 9.148 12.562 1.418 1.00 63.81 214 THR A N 1
ATOM 1732 C CA . THR A 1 214 ? 10.514 12.045 1.527 1.00 63.81 214 THR A CA 1
ATOM 1733 C C . THR A 1 214 ? 11.121 12.574 2.824 1.00 63.81 214 THR A C 1
ATOM 1735 O O . THR A 1 214 ? 11.428 13.755 2.986 1.00 63.81 214 THR A O 1
ATOM 1738 N N . GLY A 1 215 ? 11.202 11.695 3.821 1.00 55.06 215 GLY A N 1
ATOM 1739 C CA . GLY A 1 215 ? 11.636 12.036 5.166 1.00 55.06 215 GLY A CA 1
ATOM 1740 C C . GLY A 1 215 ? 13.118 12.394 5.212 1.00 55.06 215 GLY A C 1
ATOM 1741 O O . GLY A 1 215 ? 13.947 11.570 5.582 1.00 55.06 215 GLY A O 1
ATOM 1742 N N . GLY A 1 216 ? 13.454 13.654 4.944 1.00 48.12 216 GLY A N 1
ATOM 1743 C CA . GLY A 1 216 ? 14.685 14.285 5.412 1.00 48.12 216 GLY A CA 1
ATOM 1744 C C . GLY A 1 216 ? 14.648 14.484 6.930 1.00 48.12 216 GLY A C 1
ATOM 1745 O O . GLY A 1 216 ? 14.610 15.612 7.403 1.00 48.12 216 GLY A O 1
ATOM 1746 N N . ALA A 1 217 ? 14.607 13.400 7.706 1.00 41.84 217 ALA A N 1
ATOM 1747 C CA . ALA A 1 217 ? 14.759 13.435 9.158 1.00 41.84 217 ALA A CA 1
ATOM 1748 C C . ALA A 1 217 ? 15.132 12.047 9.695 1.00 41.84 217 ALA A C 1
ATOM 1750 O O . ALA A 1 217 ? 14.351 11.382 10.373 1.00 41.84 217 ALA A O 1
ATOM 1751 N N . ALA A 1 218 ? 16.377 11.634 9.451 1.00 42.88 218 ALA A N 1
ATOM 1752 C CA . ALA A 1 218 ? 17.052 10.724 10.364 1.00 42.88 218 ALA A CA 1
ATOM 1753 C C . ALA A 1 218 ? 17.125 11.417 11.736 1.00 42.88 218 ALA A C 1
ATOM 1755 O O . ALA A 1 218 ? 17.996 12.252 11.998 1.00 42.88 218 ALA A O 1
ATOM 1756 N N . ALA A 1 219 ? 16.157 11.121 12.600 1.00 41.62 219 ALA A N 1
ATOM 1757 C CA . ALA A 1 219 ? 16.176 11.530 13.989 1.00 41.62 219 ALA A CA 1
ATOM 1758 C C . ALA A 1 219 ? 17.408 10.899 14.649 1.00 41.62 219 ALA A C 1
ATOM 1760 O O . ALA A 1 219 ? 17.441 9.705 14.943 1.00 41.62 219 ALA A O 1
ATOM 1761 N N . LYS A 1 220 ? 18.443 11.716 14.867 1.00 38.88 220 LYS A N 1
ATOM 1762 C CA . LYS A 1 220 ? 19.570 11.378 15.734 1.00 38.88 220 LYS A CA 1
ATOM 1763 C C . LYS A 1 220 ? 19.017 11.041 17.116 1.00 38.88 220 LYS A C 1
ATOM 1765 O O . LYS A 1 220 ? 18.604 11.924 17.867 1.00 38.88 220 LYS A O 1
ATOM 1770 N N . ALA A 1 221 ? 19.005 9.755 17.438 1.00 40.19 221 ALA A N 1
ATOM 1771 C CA . ALA A 1 221 ? 18.678 9.265 18.759 1.00 40.19 221 ALA A CA 1
ATOM 1772 C C . ALA A 1 221 ? 19.731 9.750 19.774 1.00 40.19 221 ALA A C 1
ATOM 1774 O O . ALA A 1 221 ? 20.900 9.382 19.719 1.00 40.19 221 ALA A O 1
ATOM 1775 N N . GLY A 1 222 ? 19.276 10.625 20.671 1.00 37.44 222 GLY A N 1
ATOM 1776 C CA . GLY A 1 222 ? 19.671 10.778 22.072 1.00 37.44 222 GLY A CA 1
ATOM 1777 C C . GLY A 1 222 ? 21.127 10.544 22.485 1.00 37.44 222 GLY A C 1
ATOM 1778 O O . GLY A 1 222 ? 21.465 9.468 22.965 1.00 37.44 222 GLY A O 1
ATOM 1779 N N . ALA A 1 223 ? 21.910 11.622 22.543 1.00 36.94 223 ALA A N 1
ATOM 1780 C CA . ALA A 1 223 ? 22.945 11.772 23.564 1.00 36.94 223 ALA A CA 1
ATOM 1781 C C . ALA A 1 223 ? 22.453 12.798 24.597 1.00 36.94 223 ALA A C 1
ATOM 1783 O O . ALA A 1 223 ? 22.411 13.999 24.335 1.00 36.94 223 ALA A O 1
ATOM 1784 N N . LYS A 1 224 ? 22.026 12.315 25.770 1.00 40.19 224 LYS A N 1
ATOM 1785 C CA . LYS A 1 224 ? 21.745 13.159 26.937 1.00 40.19 224 LYS A CA 1
ATOM 1786 C C . LYS A 1 224 ? 23.066 13.764 27.425 1.00 40.19 224 LYS A C 1
ATOM 1788 O O . LYS A 1 224 ? 23.977 13.015 27.761 1.00 40.19 224 LYS A O 1
ATOM 1793 N N . ALA A 1 225 ? 23.144 15.086 27.529 1.00 36.19 225 ALA A N 1
ATOM 1794 C CA . ALA A 1 225 ? 24.161 15.772 28.326 1.00 36.19 225 ALA A CA 1
ATOM 1795 C C . ALA A 1 225 ? 23.468 16.688 29.355 1.00 36.19 225 ALA A C 1
ATOM 1797 O O . ALA A 1 225 ? 22.369 17.177 29.082 1.00 36.19 225 ALA A O 1
ATOM 1798 N N . PRO A 1 226 ? 24.039 16.839 30.562 1.00 47.03 226 PRO A N 1
ATOM 1799 C CA . PRO A 1 226 ? 23.281 17.158 31.763 1.00 47.03 226 PRO A CA 1
ATOM 1800 C C . PRO A 1 226 ? 23.041 18.655 31.976 1.00 47.03 226 PRO A C 1
ATOM 1802 O O . PRO A 1 226 ? 23.777 19.521 31.512 1.00 47.03 226 PRO A O 1
ATOM 1805 N N . VAL A 1 227 ?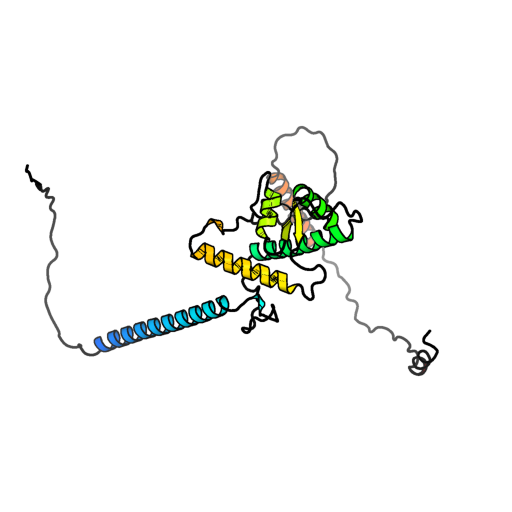 21.997 18.901 32.763 1.00 39.97 227 VAL A N 1
ATOM 1806 C CA . VAL A 1 227 ? 21.604 20.161 33.400 1.00 39.97 227 VAL A CA 1
ATOM 1807 C C . VAL A 1 227 ? 22.775 20.819 34.143 1.00 39.97 227 VAL A C 1
ATOM 1809 O O . VAL A 1 227 ? 23.401 20.177 34.984 1.00 39.97 227 VAL A O 1
ATOM 1812 N N . VAL A 1 228 ? 22.986 22.124 33.921 1.00 37.19 228 VAL A N 1
ATOM 1813 C CA . VAL A 1 228 ? 23.673 23.029 34.862 1.00 37.19 228 VAL A CA 1
ATOM 1814 C C . VAL A 1 228 ? 22.853 24.322 35.021 1.00 37.19 228 VAL A C 1
ATOM 1816 O O . VAL A 1 228 ? 22.335 24.882 34.060 1.00 37.19 228 VAL A O 1
ATOM 1819 N N . ILE A 1 229 ? 22.704 24.712 36.286 1.00 37.56 229 ILE A N 1
ATOM 1820 C CA . ILE A 1 229 ? 21.832 25.717 36.931 1.00 37.56 229 ILE A CA 1
ATOM 1821 C C . ILE A 1 229 ? 22.342 27.169 36.699 1.00 37.56 229 ILE A C 1
ATOM 1823 O O . ILE A 1 229 ? 23.528 27.340 36.414 1.00 37.56 229 ILE A O 1
ATOM 1827 N N . PRO A 1 230 ? 21.495 28.227 36.795 1.00 39.00 230 PRO A N 1
ATOM 1828 C CA . PRO A 1 230 ? 21.784 29.546 36.226 1.00 39.00 230 PRO A CA 1
ATOM 1829 C C . PRO A 1 230 ? 22.668 30.435 37.115 1.00 39.00 230 PRO A C 1
ATOM 1831 O O . PRO A 1 230 ? 22.526 30.472 38.337 1.00 39.00 230 PRO A O 1
ATOM 1834 N N . GLY A 1 231 ? 23.539 31.216 36.468 1.00 32.22 231 GLY A N 1
ATOM 1835 C CA . GLY A 1 231 ? 24.428 32.199 37.086 1.00 32.22 231 GLY A CA 1
ATOM 1836 C C . GLY A 1 231 ? 24.261 33.589 36.467 1.00 32.22 231 GLY A C 1
ATOM 1837 O O . GLY A 1 231 ? 24.381 33.780 35.263 1.00 32.22 231 GLY A O 1
ATOM 1838 N N . LYS A 1 232 ? 23.963 34.549 37.336 1.00 29.84 232 LYS A N 1
ATOM 1839 C CA . LYS A 1 232 ? 23.720 35.981 37.128 1.00 29.84 232 LYS A CA 1
ATOM 1840 C C . LYS A 1 232 ? 25.015 36.712 36.736 1.00 29.84 232 LYS A C 1
ATOM 1842 O O . LYS A 1 232 ? 25.992 36.623 37.470 1.00 29.84 232 LYS A O 1
ATOM 1847 N N . GLY A 1 233 ? 25.014 37.482 35.645 1.00 33.50 233 GLY A N 1
ATOM 1848 C CA . GLY A 1 233 ? 26.157 38.330 35.284 1.00 33.50 233 GLY A CA 1
ATOM 1849 C C . GLY A 1 233 ? 25.958 39.111 33.987 1.00 33.50 233 GLY A C 1
ATOM 1850 O O . GLY A 1 233 ? 26.109 38.573 32.900 1.00 33.50 233 GLY A O 1
ATOM 1851 N N . VAL A 1 234 ? 25.615 40.392 34.118 1.00 35.03 234 VAL A N 1
ATOM 1852 C CA . VAL A 1 234 ? 25.594 41.385 33.036 1.00 35.03 234 VAL A CA 1
ATOM 1853 C C . VAL A 1 234 ? 27.038 41.685 32.622 1.00 35.03 234 VAL A C 1
ATOM 1855 O O . VAL A 1 234 ? 27.822 42.154 33.443 1.00 35.03 234 VAL A O 1
ATOM 1858 N N . GLY A 1 235 ? 27.387 41.440 31.359 1.00 35.56 235 GLY A N 1
ATOM 1859 C CA . GLY A 1 235 ? 28.701 41.749 30.796 1.00 35.56 235 GLY A CA 1
ATOM 1860 C C . GLY A 1 235 ? 28.680 41.680 29.270 1.00 35.56 235 GLY A C 1
ATOM 1861 O O . GLY A 1 235 ? 28.135 40.750 28.692 1.00 35.56 235 GLY A O 1
ATOM 1862 N N . LYS A 1 236 ? 29.205 42.723 28.629 1.00 36.16 236 LYS A N 1
ATOM 1863 C CA . LYS A 1 236 ? 29.139 43.018 27.193 1.00 36.16 236 LYS A CA 1
ATOM 1864 C C . LYS A 1 236 ? 29.768 41.933 26.303 1.00 36.16 236 LYS A C 1
ATOM 1866 O O . LYS A 1 236 ? 30.934 41.616 26.472 1.00 36.16 236 LYS A O 1
ATOM 1871 N N . GLY A 1 237 ? 29.002 41.512 25.295 1.00 49.44 237 GLY A N 1
ATOM 1872 C CA . GLY A 1 237 ? 29.430 41.235 23.918 1.00 49.44 237 GLY A CA 1
ATOM 1873 C C . GLY A 1 237 ? 30.730 40.465 23.680 1.00 49.44 237 GLY A C 1
ATOM 1874 O O . GLY A 1 237 ? 31.720 41.072 23.293 1.00 49.44 237 GLY A O 1
ATOM 1875 N N . GLU A 1 238 ? 30.653 39.136 23.726 1.00 46.16 238 GLU A N 1
ATOM 1876 C CA . GLU A 1 238 ? 31.487 38.238 22.918 1.00 46.16 238 GLU A CA 1
ATOM 1877 C C . GLU A 1 238 ? 30.565 37.196 22.277 1.00 46.16 238 GLU A C 1
ATOM 1879 O O . GLU A 1 238 ? 29.701 36.608 22.929 1.00 46.16 238 GLU A O 1
ATOM 1884 N N . THR A 1 239 ? 30.680 37.023 20.962 1.00 62.72 239 THR A N 1
ATOM 1885 C CA . THR A 1 239 ? 29.846 36.074 20.213 1.00 62.72 239 THR A CA 1
ATOM 1886 C C . THR A 1 239 ? 30.342 34.645 20.443 1.00 62.72 239 THR A C 1
ATOM 1888 O O . THR A 1 239 ? 31.533 34.414 20.645 1.00 62.72 239 THR A O 1
ATOM 1891 N N . VAL A 1 240 ? 29.441 33.658 20.369 1.00 59.31 240 VAL A N 1
ATOM 1892 C CA . VAL A 1 240 ? 29.756 32.222 20.550 1.00 59.31 240 VAL A CA 1
ATOM 1893 C C . VAL A 1 240 ? 30.928 31.766 19.659 1.00 59.31 240 VAL A C 1
ATOM 1895 O O . VAL A 1 240 ? 31.721 30.917 20.059 1.00 59.31 240 VAL A O 1
ATOM 1898 N N . ALA A 1 241 ? 31.101 32.394 18.491 1.00 65.56 241 ALA A N 1
ATOM 1899 C CA . ALA A 1 241 ? 32.218 32.152 17.581 1.00 65.56 241 ALA A CA 1
ATOM 1900 C C . ALA A 1 241 ? 33.593 32.542 18.166 1.00 65.56 241 ALA A C 1
ATOM 1902 O O . ALA A 1 241 ? 34.564 31.810 17.978 1.00 65.56 241 ALA A O 1
ATOM 1903 N N . GLN A 1 242 ? 33.688 33.654 18.905 1.00 69.06 242 GLN A N 1
ATOM 1904 C CA . GLN A 1 242 ? 34.938 34.073 19.554 1.00 69.06 242 GLN A CA 1
ATOM 1905 C C . GLN A 1 242 ? 35.312 33.152 20.720 1.00 69.06 242 GLN A C 1
ATOM 1907 O O . GLN A 1 242 ? 36.477 32.774 20.850 1.00 69.06 242 GLN A O 1
ATOM 1912 N N . SER A 1 243 ? 34.321 32.716 21.503 1.00 71.62 243 SER A N 1
ATOM 1913 C CA . SER A 1 243 ? 34.535 31.759 22.595 1.00 71.62 243 SER A CA 1
ATOM 1914 C C . SER A 1 243 ? 35.040 30.404 22.078 1.00 71.62 243 SER A C 1
ATOM 1916 O O . SER A 1 243 ? 36.002 29.851 22.618 1.00 71.62 243 SER A O 1
ATOM 1918 N N . LEU A 1 244 ? 34.469 29.904 20.975 1.00 77.69 244 LEU A N 1
ATOM 1919 C CA . LEU A 1 244 ? 34.863 28.620 20.390 1.00 77.69 244 LEU A CA 1
ATOM 1920 C C . LEU A 1 244 ? 36.284 28.658 19.803 1.00 77.69 244 LEU A C 1
ATOM 1922 O O . LEU A 1 244 ? 37.062 27.723 19.995 1.00 77.69 244 LEU A O 1
ATOM 1926 N N . LEU A 1 245 ? 36.659 29.760 19.145 1.00 84.69 245 LEU A N 1
ATOM 1927 C CA . LEU A 1 245 ? 38.000 29.918 18.579 1.00 84.69 245 LEU A CA 1
ATOM 1928 C C . LEU A 1 245 ? 39.075 30.031 19.675 1.00 84.69 245 LEU A C 1
ATOM 1930 O O . LEU A 1 245 ? 40.174 29.485 19.539 1.00 84.69 245 LEU A O 1
ATOM 1934 N N . GLN A 1 246 ? 38.756 30.689 20.793 1.00 83.00 246 GLN A N 1
ATOM 1935 C CA . GLN A 1 246 ? 39.654 30.763 21.945 1.00 83.00 246 GLN A CA 1
ATOM 1936 C C . GLN A 1 246 ? 39.803 29.400 22.640 1.00 83.00 246 GLN A C 1
ATOM 1938 O O . GLN A 1 246 ? 40.918 29.022 23.013 1.00 83.00 246 GLN A O 1
ATOM 1943 N N . GLN A 1 247 ? 38.716 28.627 22.742 1.00 81.81 247 GLN A N 1
ATOM 1944 C CA . GLN A 1 247 ? 38.751 27.263 23.273 1.00 81.81 247 GLN A CA 1
ATOM 1945 C C . GLN A 1 247 ? 39.594 26.330 22.389 1.00 81.81 247 GLN A C 1
ATOM 1947 O O . GLN A 1 247 ? 40.398 25.550 22.906 1.00 81.81 247 GLN A O 1
ATOM 1952 N N . GLN A 1 248 ? 39.484 26.451 21.062 1.00 84.00 248 GLN A N 1
ATOM 1953 C CA . GLN A 1 248 ? 40.279 25.659 20.121 1.00 84.00 248 GLN A CA 1
ATOM 1954 C C . GLN A 1 248 ? 41.777 26.001 20.207 1.00 84.00 248 GLN A C 1
ATOM 1956 O O . GLN A 1 248 ? 42.616 25.097 20.224 1.00 84.00 248 GLN A O 1
ATOM 1961 N N . ARG A 1 249 ? 42.132 27.286 20.367 1.00 82.25 249 ARG A N 1
ATOM 1962 C CA . ARG A 1 249 ? 43.524 27.706 20.621 1.00 82.25 249 ARG A CA 1
ATOM 1963 C C . ARG A 1 249 ? 44.081 27.129 21.919 1.00 82.25 249 ARG A C 1
ATOM 1965 O O . ARG A 1 249 ? 45.215 26.655 21.933 1.00 82.25 249 ARG A O 1
ATOM 1972 N N . GLN A 1 250 ? 43.302 27.135 23.003 1.00 80.38 250 GLN A N 1
ATOM 1973 C CA . GLN A 1 250 ? 43.748 26.553 24.273 1.00 80.38 250 GLN A CA 1
ATOM 1974 C C . GLN A 1 250 ? 43.960 25.036 24.171 1.00 80.38 250 GLN A C 1
ATOM 1976 O O . GLN A 1 250 ? 44.926 24.521 24.734 1.00 80.38 250 GLN A O 1
ATOM 1981 N N . GLN A 1 251 ? 43.120 24.320 23.416 1.00 80.44 251 GLN A N 1
ATOM 1982 C CA . GLN A 1 251 ? 43.319 22.888 23.167 1.00 80.44 251 GLN A CA 1
ATOM 1983 C C . GLN A 1 251 ? 44.593 22.606 22.360 1.00 80.44 251 GLN A C 1
ATOM 1985 O O . GLN A 1 251 ? 45.332 21.685 22.711 1.00 80.44 251 GLN A O 1
ATOM 1990 N N . GLN A 1 252 ? 44.900 23.421 21.345 1.00 82.50 252 GLN A N 1
ATOM 1991 C CA . GLN A 1 252 ? 46.136 23.282 20.564 1.00 82.50 252 GLN A CA 1
ATOM 1992 C C . GLN A 1 252 ? 47.394 23.524 21.411 1.00 82.50 252 GLN A C 1
ATOM 1994 O O . GLN A 1 252 ? 48.339 22.740 21.338 1.00 82.50 252 GLN A O 1
ATOM 1999 N N . VAL A 1 253 ? 47.393 24.545 22.276 1.00 80.44 253 VAL A N 1
ATOM 2000 C CA . VAL A 1 253 ? 48.514 24.797 23.204 1.00 80.44 253 VAL A CA 1
ATOM 2001 C C . VAL A 1 253 ? 48.679 23.639 24.193 1.00 80.44 253 VAL A C 1
ATOM 2003 O O . VAL A 1 253 ? 49.800 23.226 24.486 1.00 80.44 253 VAL A O 1
ATOM 2006 N N . ARG A 1 254 ? 47.571 23.056 24.669 1.00 74.50 254 ARG A N 1
ATOM 2007 C CA . ARG A 1 254 ? 47.599 21.915 25.594 1.00 74.50 254 ARG A CA 1
ATOM 2008 C C . ARG A 1 254 ? 48.141 20.640 24.937 1.00 74.50 254 ARG A C 1
ATOM 2010 O O . ARG A 1 254 ? 48.903 19.922 25.581 1.00 74.50 254 ARG A O 1
ATOM 2017 N N . GLN A 1 255 ? 47.811 20.387 23.667 1.00 74.25 255 GLN A N 1
ATOM 2018 C CA . GLN A 1 255 ? 48.419 19.300 22.887 1.00 74.25 255 GLN A CA 1
ATOM 2019 C C . GLN A 1 255 ? 49.918 19.527 22.664 1.00 74.25 255 GLN A C 1
ATOM 2021 O O . GLN A 1 255 ? 50.702 18.600 22.854 1.00 74.25 255 GLN A O 1
ATOM 2026 N N . GLN A 1 256 ? 50.340 20.756 22.339 1.00 73.06 256 GLN A N 1
ATOM 2027 C CA . GLN A 1 256 ? 51.767 21.069 22.197 1.00 73.06 256 GLN A CA 1
ATOM 2028 C C . GLN A 1 256 ? 52.543 20.880 23.506 1.00 73.06 256 GLN A C 1
ATOM 2030 O O . GLN A 1 256 ? 53.645 20.336 23.485 1.00 73.06 256 GLN A O 1
ATOM 2035 N N . MET A 1 257 ? 51.962 21.245 24.654 1.00 68.50 257 MET A N 1
ATOM 2036 C CA . MET A 1 257 ? 52.592 21.006 25.959 1.00 68.50 257 MET A CA 1
ATOM 2037 C C . MET A 1 257 ? 52.676 19.517 26.331 1.00 68.50 257 MET A C 1
ATOM 2039 O O . MET A 1 257 ? 53.667 19.099 26.933 1.00 68.50 257 MET A O 1
ATOM 2043 N N . GLN A 1 258 ? 51.678 18.703 25.962 1.00 65.62 258 GLN A N 1
ATOM 2044 C CA . GLN A 1 258 ? 51.707 17.253 26.209 1.00 65.62 258 GLN A CA 1
ATOM 2045 C C . GLN A 1 258 ? 52.754 16.528 25.353 1.00 65.62 258 GLN A C 1
ATOM 2047 O O . GLN A 1 258 ? 53.387 15.594 25.836 1.00 65.62 258 GLN A O 1
ATOM 2052 N N . MET A 1 259 ? 53.008 16.989 24.124 1.00 61.47 259 MET A N 1
ATOM 2053 C CA . MET A 1 259 ? 54.039 16.405 23.251 1.00 61.47 259 MET A CA 1
ATOM 2054 C C . MET A 1 259 ? 55.470 16.810 23.651 1.00 61.47 259 MET A C 1
ATOM 2056 O O . MET A 1 259 ? 56.419 16.108 23.315 1.00 61.47 259 MET A O 1
ATOM 2060 N N . ALA A 1 260 ? 55.643 17.906 24.400 1.00 57.16 260 ALA A N 1
ATOM 2061 C CA . ALA A 1 260 ? 56.953 18.401 24.833 1.00 57.16 260 ALA A CA 1
ATOM 2062 C C . ALA A 1 260 ? 57.473 17.780 26.150 1.00 57.16 260 ALA A C 1
ATOM 2064 O O . ALA A 1 260 ? 58.618 18.023 26.522 1.00 57.16 260 ALA A O 1
ATOM 2065 N N . THR A 1 261 ? 56.664 16.988 26.868 1.00 56.06 261 THR A N 1
ATOM 2066 C CA . THR A 1 261 ? 57.020 16.453 28.204 1.00 56.06 261 THR A CA 1
ATOM 2067 C C . THR A 1 261 ? 56.970 14.921 28.324 1.00 56.06 261 THR A C 1
ATOM 2069 O O . THR A 1 261 ? 57.122 14.386 29.417 1.00 56.06 261 THR A O 1
ATOM 2072 N N . GLY A 1 262 ? 56.828 14.188 27.214 1.00 43.41 262 GLY A N 1
ATOM 2073 C CA . GLY A 1 262 ? 56.634 12.731 27.209 1.00 43.41 262 GLY A CA 1
ATOM 2074 C C . GLY A 1 262 ? 57.818 11.890 26.714 1.00 43.41 262 GLY A C 1
ATOM 2075 O O . GLY A 1 262 ? 57.604 10.969 25.934 1.00 43.41 262 GLY A O 1
ATOM 2076 N N . ALA A 1 263 ? 59.056 12.179 27.125 1.00 42.97 263 ALA A N 1
ATOM 2077 C CA . ALA A 1 263 ? 60.187 11.261 26.946 1.00 42.97 263 ALA A CA 1
ATOM 2078 C C . ALA A 1 263 ? 60.339 10.389 28.206 1.00 42.97 263 ALA A C 1
ATOM 2080 O O . ALA A 1 263 ? 60.799 10.875 29.236 1.00 42.97 263 ALA A O 1
ATOM 2081 N N . GLY A 1 264 ? 59.946 9.110 28.146 1.00 37.41 264 GLY A N 1
ATOM 2082 C CA . GLY A 1 264 ? 60.108 8.212 29.296 1.00 37.41 264 GLY A CA 1
ATOM 2083 C C . GLY A 1 264 ? 59.464 6.829 29.173 1.00 37.41 264 GLY A C 1
ATOM 2084 O O . GLY A 1 264 ? 58.463 6.566 29.820 1.00 37.41 264 GLY A O 1
ATOM 2085 N N . GLY A 1 265 ? 60.067 5.968 28.347 1.00 35.84 265 GLY A N 1
ATOM 2086 C CA . GLY A 1 265 ? 60.171 4.503 28.483 1.00 35.84 265 GLY A CA 1
ATOM 2087 C C . GLY A 1 265 ? 58.984 3.674 28.999 1.00 35.84 265 GLY A C 1
ATOM 2088 O O . GLY A 1 265 ? 58.772 3.559 30.203 1.00 35.84 265 GLY A O 1
ATOM 2089 N N . MET A 1 266 ? 58.343 2.919 28.099 1.00 39.22 266 MET A N 1
ATOM 2090 C CA . MET A 1 266 ? 57.628 1.688 28.463 1.00 39.22 266 MET A CA 1
ATOM 2091 C C . MET A 1 266 ? 58.570 0.475 28.346 1.00 39.22 266 MET A C 1
ATOM 2093 O O . MET A 1 266 ? 59.171 0.295 27.285 1.00 39.22 266 MET A O 1
ATOM 2097 N N . PRO A 1 267 ? 58.702 -0.391 29.369 1.00 48.53 267 PRO A N 1
ATOM 2098 C CA . PRO A 1 267 ? 59.415 -1.652 29.223 1.00 48.53 267 PRO A CA 1
ATOM 2099 C C . PRO A 1 267 ? 58.527 -2.717 28.565 1.00 48.53 267 PRO A C 1
ATOM 2101 O O . PRO A 1 267 ? 57.442 -3.054 29.039 1.00 48.53 267 PRO A O 1
ATOM 2104 N N . VAL A 1 268 ? 59.045 -3.270 27.471 1.00 45.41 268 VAL A N 1
ATOM 2105 C CA . VAL A 1 268 ? 58.519 -4.425 26.739 1.00 45.41 268 VAL A CA 1
ATOM 2106 C C . VAL A 1 268 ? 58.587 -5.665 27.639 1.00 45.41 268 VAL A C 1
ATOM 2108 O O . VAL A 1 268 ? 59.646 -5.972 28.187 1.00 45.41 268 VAL A O 1
ATOM 2111 N N . ARG A 1 269 ? 57.478 -6.400 27.791 1.00 46.12 269 ARG A N 1
ATOM 2112 C CA . ARG A 1 269 ? 57.470 -7.735 28.413 1.00 46.12 269 ARG A CA 1
ATOM 2113 C C . ARG A 1 269 ? 57.360 -8.818 27.330 1.00 46.12 269 ARG A C 1
ATOM 2115 O O . ARG A 1 269 ? 56.499 -8.690 26.461 1.00 46.12 269 ARG A O 1
ATOM 2122 N N . PRO A 1 270 ? 58.205 -9.864 27.368 1.00 46.12 270 PRO A N 1
ATOM 2123 C CA . PRO A 1 270 ? 58.228 -10.907 26.351 1.00 46.12 270 PRO A CA 1
ATOM 2124 C C . PRO A 1 270 ? 57.111 -11.941 26.541 1.00 46.12 270 PRO A C 1
ATOM 2126 O O . PRO A 1 270 ? 56.734 -12.292 27.660 1.00 46.12 270 PRO A O 1
ATOM 2129 N N . TRP A 1 271 ? 56.616 -12.424 25.402 1.00 37.16 271 TRP A N 1
ATOM 2130 C CA . TRP A 1 271 ? 55.695 -13.546 25.229 1.00 37.16 271 TRP A CA 1
ATOM 2131 C C . TRP A 1 271 ? 56.200 -14.828 25.917 1.00 37.16 271 TRP A C 1
ATOM 2133 O O . TRP A 1 271 ? 57.344 -15.232 25.716 1.00 37.16 271 TRP A O 1
ATOM 2143 N N . GLY A 1 272 ? 55.322 -15.499 26.665 1.00 48.75 272 GLY A N 1
ATOM 2144 C CA . GLY A 1 272 ? 55.518 -16.851 27.194 1.00 48.75 272 GLY A CA 1
ATOM 2145 C C . GLY A 1 272 ? 54.193 -17.632 27.151 1.00 48.75 272 GLY A C 1
ATOM 2146 O O . GLY A 1 272 ? 53.139 -17.015 27.318 1.00 48.75 272 GLY A O 1
ATOM 2147 N N . PRO A 1 273 ? 54.213 -18.950 26.876 1.00 55.66 273 PRO A N 1
ATOM 2148 C CA . PRO A 1 273 ? 53.007 -19.742 26.628 1.00 55.66 273 PRO A CA 1
ATOM 2149 C C . PRO A 1 273 ? 52.190 -20.021 27.907 1.00 55.66 273 PRO A C 1
ATOM 2151 O O . PRO A 1 273 ? 52.755 -20.054 29.004 1.00 55.66 273 PRO A O 1
ATOM 2154 N N . PRO A 1 274 ? 50.865 -20.244 27.785 1.00 55.38 274 PRO A N 1
ATOM 2155 C CA . PRO A 1 274 ? 49.984 -20.502 28.923 1.00 55.38 274 PRO A CA 1
ATOM 2156 C C . PRO A 1 274 ? 50.211 -21.901 29.531 1.00 55.38 274 PRO A C 1
ATOM 2158 O O . PRO A 1 274 ? 50.520 -22.846 28.800 1.00 55.38 274 PRO A O 1
ATOM 2161 N N . PRO A 1 275 ? 50.037 -22.075 30.856 1.00 50.44 275 PRO A N 1
ATOM 2162 C CA . PRO A 1 275 ? 50.174 -23.374 31.503 1.00 50.44 275 PRO A CA 1
ATOM 2163 C C . PRO A 1 275 ? 49.005 -24.316 31.174 1.00 50.44 275 PRO A C 1
ATOM 2165 O O . PRO A 1 275 ? 47.849 -23.910 31.061 1.00 50.44 275 PRO A O 1
ATOM 2168 N N . ALA A 1 276 ? 49.356 -25.595 31.037 1.00 42.78 276 ALA A N 1
ATOM 2169 C CA . ALA A 1 276 ? 48.508 -26.706 30.634 1.00 42.78 276 ALA A CA 1
ATOM 2170 C C . ALA A 1 276 ? 47.307 -26.945 31.569 1.00 42.78 276 ALA A C 1
ATOM 2172 O O . ALA A 1 276 ? 47.454 -27.091 32.783 1.00 42.78 276 ALA A O 1
ATOM 2173 N N . ALA A 1 277 ? 46.125 -27.070 30.962 1.00 44.53 277 ALA A N 1
ATOM 2174 C CA . ALA A 1 277 ? 44.940 -27.642 31.580 1.00 44.53 277 ALA A CA 1
ATOM 2175 C C . ALA A 1 277 ? 45.122 -29.163 31.721 1.00 44.53 277 ALA A C 1
ATOM 2177 O O . ALA A 1 277 ? 45.336 -29.871 30.735 1.00 44.53 277 ALA A O 1
ATOM 2178 N N . PHE A 1 278 ? 45.047 -29.663 32.954 1.00 47.94 278 PHE A N 1
ATOM 2179 C CA . PHE A 1 278 ? 45.029 -31.093 33.238 1.00 47.94 278 PHE A CA 1
ATOM 2180 C C . PHE A 1 278 ? 43.728 -31.714 32.720 1.00 47.94 278 PHE A C 1
ATOM 2182 O O . PHE A 1 278 ? 42.631 -31.346 33.137 1.00 47.94 278 PHE A O 1
ATOM 2189 N N . GLY A 1 279 ? 43.885 -32.653 31.787 1.00 43.66 279 GLY A N 1
ATOM 2190 C CA . GLY A 1 279 ? 42.812 -33.424 31.182 1.00 43.66 279 GLY A CA 1
ATOM 2191 C C . GLY A 1 279 ? 42.222 -34.470 32.126 1.00 43.66 279 GLY A C 1
ATOM 2192 O O . GLY A 1 279 ? 42.934 -35.164 32.851 1.00 43.66 279 GLY A O 1
ATOM 2193 N N . VAL A 1 280 ? 40.900 -34.610 32.048 1.00 54.09 280 VAL A N 1
ATOM 2194 C CA . VAL A 1 280 ? 40.165 -35.786 32.518 1.00 54.09 280 VAL A CA 1
ATOM 2195 C C . VAL A 1 280 ? 40.109 -36.794 31.355 1.00 54.09 280 VAL A C 1
ATOM 2197 O O . VAL A 1 280 ? 39.786 -36.390 30.235 1.00 54.09 280 VAL A O 1
ATOM 2200 N N . PRO A 1 281 ? 40.432 -38.085 31.557 1.00 56.56 281 PRO A N 1
ATOM 2201 C CA . PRO A 1 281 ? 40.480 -39.071 30.476 1.00 56.56 281 PRO A CA 1
ATOM 2202 C C . PRO A 1 281 ? 39.115 -39.369 29.828 1.00 56.56 281 PRO A C 1
ATOM 2204 O O . PRO A 1 281 ? 38.106 -39.578 30.502 1.00 56.56 281 PRO A O 1
ATOM 2207 N N . LEU A 1 282 ? 39.130 -39.508 28.499 1.00 55.47 282 LEU A N 1
ATOM 2208 C CA . LEU A 1 282 ? 37.997 -39.745 27.584 1.00 55.47 282 LEU A CA 1
ATOM 2209 C C . LEU A 1 282 ? 37.181 -41.035 27.850 1.00 55.47 282 LEU A C 1
ATOM 2211 O O . LEU A 1 282 ? 36.151 -41.266 27.222 1.00 55.47 282 LEU A O 1
ATOM 2215 N N . ALA A 1 283 ? 37.580 -41.871 28.809 1.00 53.47 283 ALA A N 1
ATOM 2216 C CA . ALA A 1 283 ? 36.833 -43.069 29.197 1.00 53.47 283 ALA A CA 1
ATOM 2217 C C . ALA A 1 283 ? 35.610 -42.772 30.092 1.00 53.47 283 ALA A C 1
ATOM 2219 O O . ALA A 1 283 ? 34.768 -43.649 30.277 1.00 53.47 283 ALA A O 1
ATOM 2220 N N . GLN A 1 284 ? 35.467 -41.545 30.613 1.00 52.47 284 GLN A N 1
ATOM 2221 C CA . GLN A 1 284 ? 34.385 -41.184 31.542 1.00 52.47 284 GLN A CA 1
ATOM 2222 C C . GLN A 1 284 ? 33.249 -40.350 30.915 1.00 52.47 284 GLN A C 1
ATOM 2224 O O . GLN A 1 284 ? 32.227 -40.134 31.560 1.00 52.47 284 GLN A O 1
ATOM 2229 N N . GLN A 1 285 ? 33.362 -39.949 29.641 1.00 53.25 285 GLN A N 1
ATOM 2230 C CA . GLN A 1 285 ? 32.279 -39.261 28.911 1.00 53.25 285 GLN A CA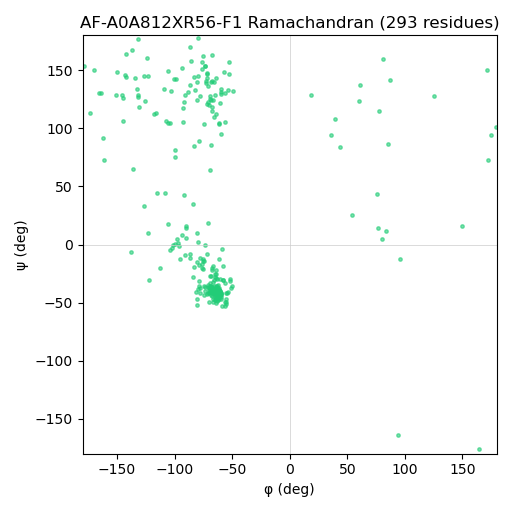 1
ATOM 2231 C C . GLN A 1 285 ? 31.284 -40.212 28.226 1.00 53.25 285 GLN A C 1
ATOM 2233 O O . GLN A 1 285 ? 30.205 -39.786 27.826 1.00 53.25 285 GLN A O 1
ATOM 2238 N N . ARG A 1 286 ? 31.586 -41.514 28.142 1.00 51.44 286 ARG A N 1
ATOM 2239 C CA . ARG A 1 286 ? 30.697 -42.514 27.518 1.00 51.44 286 ARG A CA 1
ATOM 2240 C C . ARG A 1 286 ? 29.798 -43.285 28.492 1.00 51.44 286 ARG A C 1
ATOM 2242 O O . ARG A 1 286 ? 28.979 -44.077 28.046 1.00 51.44 286 ARG A O 1
ATOM 2249 N N . ALA A 1 287 ? 29.894 -43.017 29.796 1.00 53.12 287 ALA A N 1
ATOM 2250 C CA . ALA A 1 287 ? 29.065 -43.654 30.829 1.00 53.12 287 ALA A CA 1
ATOM 2251 C C . ALA A 1 287 ? 27.911 -42.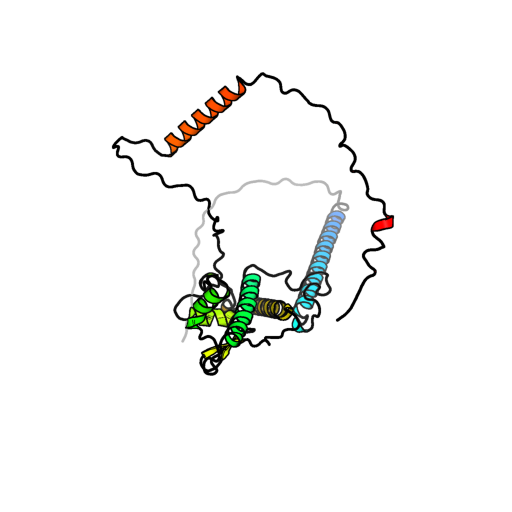770 31.353 1.00 53.12 287 ALA A C 1
ATOM 2253 O O . ALA A 1 287 ? 27.113 -43.238 32.159 1.00 53.12 287 ALA A O 1
ATOM 2254 N N . MET A 1 288 ? 27.784 -41.517 30.889 1.00 50.66 288 MET A N 1
ATOM 2255 C CA . MET A 1 288 ? 26.695 -40.605 31.289 1.00 50.66 288 MET A CA 1
ATOM 2256 C C . MET A 1 288 ? 25.554 -40.480 30.261 1.00 50.66 288 MET A C 1
ATOM 2258 O O . MET A 1 288 ? 24.568 -39.812 30.541 1.00 50.66 288 MET A O 1
ATOM 2262 N N . MET A 1 289 ? 25.628 -41.165 29.110 1.00 56.06 289 MET A N 1
ATOM 2263 C CA . MET A 1 289 ? 24.545 -41.216 28.104 1.00 56.06 289 MET A CA 1
ATOM 2264 C C . MET A 1 289 ? 23.775 -42.548 28.073 1.00 56.06 289 MET A C 1
ATOM 2266 O O . MET A 1 289 ? 23.083 -42.854 27.108 1.00 56.06 289 MET A O 1
ATOM 2270 N N . ALA A 1 290 ? 23.873 -43.359 29.127 1.00 58.72 290 ALA A N 1
ATOM 2271 C CA . ALA A 1 290 ? 23.150 -44.625 29.220 1.00 58.72 290 ALA A CA 1
ATOM 2272 C C . ALA A 1 290 ? 22.532 -44.806 30.611 1.00 58.72 290 ALA A C 1
ATOM 2274 O O . ALA A 1 290 ? 22.923 -45.700 31.357 1.00 58.72 290 ALA A O 1
ATOM 2275 N N . ARG A 1 291 ? 21.571 -43.944 30.974 1.00 49.06 291 ARG A N 1
ATOM 2276 C CA . ARG A 1 291 ? 20.563 -44.242 32.008 1.00 49.06 291 ARG A CA 1
ATOM 2277 C C . ARG A 1 291 ? 19.350 -43.296 31.919 1.00 49.06 291 ARG A C 1
ATOM 2279 O O . ARG A 1 291 ? 19.299 -42.285 32.600 1.00 49.06 291 ARG A O 1
ATOM 2286 N N . GLN A 1 292 ? 18.360 -43.776 31.156 1.00 50.44 292 GLN A N 1
ATOM 2287 C CA . GLN A 1 292 ? 16.920 -43.775 31.487 1.00 50.44 292 GLN A CA 1
ATOM 2288 C C . GLN A 1 292 ? 16.091 -42.481 31.260 1.00 50.44 292 GLN A C 1
ATOM 2290 O O . GLN A 1 292 ? 16.663 -41.410 31.117 1.00 50.44 292 GLN A O 1
ATOM 2295 N N . PRO A 1 293 ? 14.744 -42.583 31.154 1.00 55.34 293 PRO A N 1
ATOM 2296 C CA . PRO A 1 293 ? 14.041 -43.032 29.948 1.00 55.34 293 PRO A CA 1
ATOM 2297 C C . PRO A 1 293 ? 12.884 -42.079 29.574 1.00 55.34 293 PRO A C 1
ATOM 2299 O O . PRO A 1 293 ? 12.574 -41.127 30.281 1.00 55.34 293 PRO A O 1
ATOM 2302 N N . TRP A 1 294 ? 12.232 -42.378 28.452 1.00 48.03 294 TRP A N 1
ATOM 2303 C CA . TRP A 1 294 ? 10.961 -41.784 28.046 1.00 48.03 294 TRP A CA 1
ATOM 2304 C C . TRP A 1 294 ? 9.854 -42.045 29.076 1.00 48.03 294 TRP A C 1
ATOM 2306 O O . TRP A 1 294 ? 9.677 -43.183 29.523 1.00 48.03 294 TRP A O 1
ATOM 2316 N N . GLY A 1 295 ? 9.111 -40.986 29.389 1.00 44.62 295 GLY A N 1
ATOM 2317 C CA . GLY A 1 295 ? 7.894 -40.950 30.191 1.00 44.62 295 GLY A CA 1
ATOM 2318 C C . GLY A 1 295 ? 7.330 -39.542 30.151 1.00 44.62 295 GLY A C 1
ATOM 2319 O O . GLY A 1 295 ? 8.023 -38.650 30.684 1.00 44.62 295 GLY A O 1
#